Protein AF-A0A2E9RWS7-F1 (afdb_monomer)

Mean predicted aligned error: 16.69 Å

Radius of gyration: 29.4 Å; Cα contacts (8 Å, |Δi|>4): 496; chains: 1; bounding box: 89×55×78 Å

Secondary structure (DSSP, 8-state):
-PPPPP---------S---------EEEEEEEEE------B-HHHHHHHHTSGGGB-S--EEE-TTEEEEEEEEEEEE-TT------SS-PPPEEEEEEEEETT-SS-EEEESS--TT-S-S--SSSS-----PPPTTSPPEESSEEEEEEEEPPBS----TTS-TTS-STT--B-B--EEEEEEEEEEES---------PPPPTT-SSPPEEEEEEESSSSS-EE--SS---TT-S--EEEEEEE-

pLDDT: mean 71.6, std 18.54, range [28.28, 94.06]

Structure (mmCIF, N/CA/C/O backbone):
data_AF-A0A2E9RWS7-F1
#
_entry.id   AF-A0A2E9RWS7-F1
#
loop_
_atom_site.group_PDB
_atom_site.id
_atom_site.type_symbol
_atom_site.label_atom_id
_atom_site.label_alt_id
_atom_site.label_comp_id
_atom_site.label_asym_id
_atom_site.label_entity_id
_atom_site.label_seq_id
_atom_site.pdbx_PDB_ins_code
_atom_site.Cartn_x
_atom_site.Cartn_y
_atom_site.Cartn_z
_atom_site.occupancy
_atom_site.B_iso_or_equiv
_atom_site.auth_seq_id
_atom_site.auth_comp_id
_atom_site.auth_asym_id
_atom_site.auth_atom_id
_atom_site.pdbx_PDB_model_num
ATOM 1 N N . MET A 1 1 ? -65.928 -3.091 48.119 1.00 39.31 1 MET A N 1
ATOM 2 C CA . MET A 1 1 ? -64.983 -1.980 47.883 1.00 39.31 1 MET A CA 1
ATOM 3 C C . MET A 1 1 ? -63.786 -2.219 48.786 1.00 39.31 1 MET A C 1
ATOM 5 O O . MET A 1 1 ? -63.952 -2.185 49.997 1.00 39.31 1 MET A O 1
ATOM 9 N N . LYS A 1 2 ? -62.647 -2.640 48.224 1.00 37.38 2 LYS A N 1
ATOM 10 C CA . LYS A 1 2 ? -61.427 -2.950 48.983 1.00 37.38 2 LYS A CA 1
ATOM 11 C C . LYS A 1 2 ? -60.469 -1.766 48.861 1.00 37.38 2 LYS A C 1
ATOM 13 O O . LYS A 1 2 ? -60.158 -1.352 47.749 1.00 37.38 2 LYS A O 1
ATOM 18 N N . ASN A 1 3 ? -60.059 -1.242 50.010 1.00 32.91 3 ASN A N 1
ATOM 19 C CA . ASN A 1 3 ? -59.084 -0.170 50.169 1.00 32.91 3 ASN A CA 1
ATOM 20 C C . ASN A 1 3 ? -57.686 -0.664 49.765 1.00 32.91 3 ASN A C 1
ATOM 22 O O . ASN A 1 3 ? -57.257 -1.715 50.242 1.00 32.91 3 ASN A O 1
ATOM 26 N N . PHE A 1 4 ? -56.975 0.096 48.931 1.00 33.31 4 PHE A N 1
ATOM 27 C CA . PHE A 1 4 ? -55.538 -0.081 48.697 1.00 33.31 4 PHE A CA 1
ATOM 28 C C . PHE A 1 4 ? -54.747 0.925 49.553 1.00 33.31 4 PHE A C 1
ATOM 30 O O . PHE A 1 4 ? -55.158 2.085 49.629 1.00 33.31 4 PHE A O 1
ATOM 37 N N . PRO A 1 5 ? -53.636 0.519 50.197 1.00 43.09 5 PRO A N 1
ATOM 38 C CA . PRO A 1 5 ? -52.755 1.435 50.915 1.00 43.09 5 PRO A CA 1
ATOM 39 C C . PRO A 1 5 ? -51.762 2.131 49.959 1.00 43.09 5 PRO A C 1
ATOM 41 O O . PRO A 1 5 ? -51.443 1.577 48.903 1.00 43.09 5 PRO A O 1
ATOM 44 N N . PRO A 1 6 ? -51.233 3.315 50.324 1.00 42.81 6 PRO A N 1
ATOM 45 C CA . PRO A 1 6 ? -50.220 4.012 49.546 1.00 42.81 6 PRO A CA 1
ATOM 46 C C . PRO A 1 6 ? -48.826 3.501 49.936 1.00 42.81 6 PRO A C 1
ATOM 48 O O . PRO A 1 6 ? -48.446 3.561 51.105 1.00 42.81 6 PRO A O 1
ATOM 51 N N . ALA A 1 7 ? -48.049 3.016 48.969 1.00 38.06 7 ALA A N 1
ATOM 52 C CA . ALA A 1 7 ? -46.629 2.742 49.159 1.00 38.06 7 ALA A CA 1
ATOM 53 C C . ALA A 1 7 ? -45.802 3.712 48.311 1.00 38.06 7 ALA A C 1
ATOM 55 O O . ALA A 1 7 ? -46.012 3.872 47.111 1.00 38.06 7 ALA A O 1
ATOM 56 N N . PHE A 1 8 ? -44.912 4.393 49.022 1.00 33.88 8 PHE A N 1
ATOM 57 C CA . PHE A 1 8 ? -44.015 5.454 48.602 1.00 33.88 8 PHE A CA 1
ATOM 58 C C . PHE A 1 8 ? -42.973 5.022 47.557 1.00 33.88 8 PHE A C 1
ATOM 60 O O . PHE A 1 8 ? -42.592 3.859 47.461 1.00 33.88 8 PHE A O 1
ATOM 67 N N . LEU A 1 9 ? -42.496 6.039 46.833 1.00 33.09 9 LEU A N 1
ATOM 68 C CA . LEU A 1 9 ? -41.412 6.063 45.853 1.00 33.09 9 LEU A CA 1
ATOM 69 C C . LEU A 1 9 ? -40.190 5.197 46.207 1.00 33.09 9 LEU A C 1
ATOM 71 O O . LEU A 1 9 ? -39.632 5.302 47.296 1.00 33.09 9 LEU A O 1
ATOM 75 N N . THR A 1 10 ? -39.605 4.565 45.189 1.00 28.28 10 THR A N 1
ATOM 76 C CA . THR A 1 10 ? -38.152 4.658 44.979 1.00 28.28 10 THR A CA 1
ATOM 77 C C . THR A 1 10 ? -37.876 4.722 43.482 1.00 28.28 10 THR A C 1
ATOM 79 O O . THR A 1 10 ? -38.169 3.794 42.732 1.00 28.28 10 THR A O 1
ATOM 82 N N . ALA A 1 11 ? -37.356 5.866 43.044 1.00 31.31 11 ALA A N 1
ATOM 83 C CA . ALA A 1 11 ? -36.859 6.072 41.699 1.00 31.31 11 ALA A CA 1
ATOM 84 C C . ALA A 1 11 ? -35.587 5.237 41.500 1.00 31.31 11 ALA A C 1
ATOM 86 O O . ALA A 1 11 ? -34.563 5.506 42.121 1.00 31.31 11 ALA A O 1
ATOM 87 N N . ALA A 1 12 ? -35.643 4.264 40.599 1.00 30.36 12 ALA A N 1
ATOM 88 C CA . ALA A 1 12 ? -34.470 3.827 39.862 1.00 30.36 12 ALA A CA 1
ATOM 89 C C . ALA A 1 12 ? -34.644 4.352 38.438 1.00 30.36 12 ALA A C 1
ATOM 91 O O . ALA A 1 12 ? -35.217 3.692 37.573 1.00 30.36 12 ALA A O 1
ATOM 92 N N . ALA A 1 13 ? -34.184 5.581 38.206 1.00 30.23 13 ALA A N 1
ATOM 93 C CA . ALA A 1 13 ? -33.796 5.974 36.866 1.00 30.23 13 ALA A CA 1
ATOM 94 C C . ALA A 1 13 ? -32.633 5.050 36.487 1.00 30.23 13 ALA A C 1
ATOM 96 O O . ALA A 1 13 ? -31.497 5.280 36.897 1.00 30.23 13 ALA A O 1
ATOM 97 N N . LEU A 1 14 ? -32.925 3.961 35.770 1.00 29.25 14 LEU A N 1
ATOM 98 C CA . LEU A 1 14 ? -31.894 3.270 35.014 1.00 29.25 14 LEU A CA 1
ATOM 99 C C . LEU A 1 14 ? -31.358 4.311 34.038 1.00 29.25 14 LEU A C 1
ATOM 101 O O . LEU A 1 14 ? -32.014 4.654 33.054 1.00 29.25 14 LEU A O 1
ATOM 105 N N . SER A 1 15 ? -30.181 4.851 34.342 1.00 32.66 15 SER A N 1
ATOM 106 C CA . SER A 1 15 ? -29.406 5.568 33.354 1.00 32.66 15 SER A CA 1
ATOM 107 C C . SER A 1 15 ? -29.189 4.596 32.202 1.00 32.66 15 SER A C 1
ATOM 109 O O . SER A 1 15 ? -28.446 3.621 32.323 1.00 32.66 15 SER A O 1
ATOM 111 N N . LEU A 1 16 ? -29.848 4.864 31.080 1.00 31.53 16 LEU A N 1
ATOM 112 C CA . LEU A 1 16 ? -29.574 4.270 29.777 1.00 31.53 16 LEU A CA 1
ATOM 113 C C . LEU A 1 16 ? -28.226 4.812 29.248 1.00 31.53 16 LEU A C 1
ATOM 115 O O . LEU A 1 16 ? -28.125 5.365 28.163 1.00 31.53 16 LEU A O 1
ATOM 119 N N . ALA A 1 17 ? -27.197 4.718 30.085 1.00 36.69 17 ALA A N 1
ATOM 120 C CA . ALA A 1 17 ? -25.815 5.110 29.877 1.00 36.69 17 ALA A CA 1
ATOM 121 C C . ALA A 1 17 ? -24.981 3.950 30.425 1.00 36.69 17 ALA A C 1
ATOM 123 O O . ALA A 1 17 ? -24.455 3.995 31.531 1.00 36.69 17 ALA A O 1
ATOM 124 N N . GLY A 1 18 ? -25.004 2.833 29.705 1.00 33.91 18 GLY A N 1
ATOM 125 C CA . GLY A 1 18 ? -24.429 1.588 30.210 1.00 33.91 18 GLY A CA 1
ATOM 126 C C . GLY A 1 18 ? -24.246 0.482 29.183 1.00 33.91 18 GLY A C 1
ATOM 127 O O . GLY A 1 18 ? -23.659 -0.537 29.515 1.00 33.91 18 GLY A O 1
ATOM 128 N N . PHE A 1 19 ? -24.658 0.681 27.930 1.00 35.31 19 PHE A N 1
ATOM 129 C CA . PHE A 1 19 ? -24.050 -0.054 26.828 1.00 35.31 19 PHE A CA 1
ATOM 130 C C . PHE A 1 19 ? -22.884 0.788 26.325 1.00 35.31 19 PHE A C 1
ATOM 132 O O . PHE A 1 19 ? -22.985 1.497 25.326 1.00 35.31 19 PHE A O 1
ATOM 139 N N . ALA A 1 20 ? -21.783 0.750 27.082 1.00 38.41 20 ALA A N 1
ATOM 140 C CA . ALA A 1 20 ? -20.477 0.990 26.498 1.00 38.41 20 ALA A CA 1
ATOM 141 C C . ALA A 1 20 ? -20.379 0.014 25.327 1.00 38.41 20 ALA A C 1
ATOM 143 O O . ALA A 1 20 ? -20.399 -1.204 25.507 1.00 38.41 20 ALA A O 1
ATOM 144 N N . ASN A 1 21 ? -20.425 0.577 24.127 1.00 38.62 21 ASN A N 1
ATOM 145 C CA . ASN A 1 21 ? -20.211 -0.128 22.887 1.00 38.62 21 ASN A CA 1
ATOM 146 C C . ASN A 1 21 ? -18.826 -0.773 23.017 1.00 38.62 21 ASN A C 1
ATOM 148 O O . ASN A 1 21 ? -17.820 -0.121 22.771 1.00 38.62 21 ASN A O 1
ATOM 152 N N . LEU A 1 22 ? -18.750 -2.050 23.401 1.00 43.19 22 LEU A N 1
ATOM 153 C CA . LEU A 1 22 ? -17.561 -2.881 23.185 1.00 43.19 22 LEU A CA 1
ATOM 154 C C . LEU A 1 22 ? -17.459 -3.207 21.684 1.00 43.19 22 LEU A C 1
ATOM 156 O O . LEU A 1 22 ? -17.263 -4.350 21.278 1.00 43.19 22 LEU A O 1
ATOM 160 N N . GLY A 1 23 ? -17.689 -2.196 20.846 1.00 46.50 23 GLY A N 1
ATOM 161 C CA . GLY A 1 23 ? -17.492 -2.264 19.420 1.00 46.50 23 GLY A CA 1
ATOM 162 C C . GLY A 1 23 ? -16.002 -2.150 19.212 1.00 46.50 23 GLY A C 1
ATOM 163 O O . GLY A 1 23 ? -15.446 -1.064 19.336 1.00 46.50 23 GLY A O 1
ATOM 164 N N . PHE A 1 24 ? -15.349 -3.273 18.934 1.00 55.22 24 PHE A N 1
ATOM 165 C CA . PHE A 1 24 ? -14.013 -3.252 18.363 1.00 55.22 24 PHE A CA 1
ATOM 166 C C . PH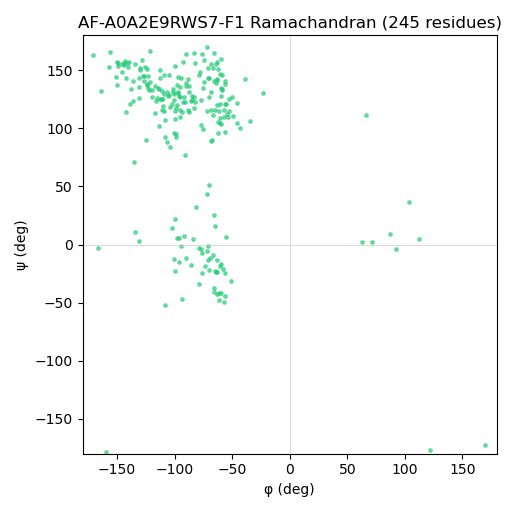E A 1 24 ? -14.046 -2.296 17.166 1.00 55.22 24 PHE A C 1
ATOM 168 O O . PHE A 1 24 ? -14.745 -2.557 16.185 1.00 55.22 24 PHE A O 1
ATOM 175 N N . ALA A 1 25 ? -13.375 -1.150 17.289 1.00 70.94 25 ALA A N 1
ATOM 176 C CA . ALA A 1 25 ? -13.289 -0.189 16.208 1.00 70.94 25 ALA A CA 1
ATOM 177 C C . ALA A 1 25 ? -12.475 -0.845 15.089 1.00 70.94 25 ALA A C 1
ATOM 179 O O . ALA A 1 25 ? -11.292 -1.141 15.243 1.00 70.94 25 ALA A O 1
ATOM 180 N N . GLU A 1 26 ? -13.147 -1.143 13.986 1.00 85.81 26 GLU A N 1
ATOM 181 C CA . GLU A 1 26 ? -12.523 -1.636 12.770 1.00 85.81 26 GLU A CA 1
ATOM 182 C C . GLU A 1 26 ? -12.538 -0.511 11.741 1.00 85.81 26 GLU A C 1
ATOM 184 O O . GLU A 1 26 ? -13.573 0.124 11.513 1.00 85.81 26 GLU A O 1
ATOM 189 N N . ARG A 1 27 ? -11.388 -0.259 11.116 1.00 87.44 27 ARG A N 1
ATOM 190 C CA . ARG A 1 27 ? -11.262 0.700 10.016 1.00 87.44 27 ARG A CA 1
ATOM 191 C C . ARG A 1 27 ? -10.528 0.077 8.841 1.00 87.44 27 ARG A C 1
ATOM 193 O O . ARG A 1 27 ? -9.689 -0.804 9.006 1.00 87.44 27 ARG A O 1
ATOM 200 N N . TYR A 1 28 ? -10.847 0.570 7.654 1.00 89.38 28 TYR A N 1
ATOM 201 C CA . TYR A 1 28 ? -10.191 0.179 6.417 1.00 89.38 28 TYR A CA 1
ATOM 202 C C . TYR A 1 28 ? -9.470 1.383 5.848 1.00 89.38 28 TYR A C 1
ATOM 204 O O . TYR A 1 28 ? -10.085 2.428 5.634 1.00 89.38 28 TYR A O 1
ATOM 212 N N . GLU A 1 29 ? -8.183 1.229 5.579 1.00 90.38 29 GLU A N 1
ATOM 213 C CA . GLU A 1 29 ? -7.389 2.272 4.941 1.00 90.38 29 GLU A CA 1
ATOM 214 C C . GLU A 1 29 ? -6.602 1.700 3.778 1.00 90.38 29 GLU A C 1
ATOM 216 O O . GLU A 1 29 ? -6.161 0.555 3.808 1.00 90.38 29 GLU A O 1
ATOM 221 N N . THR A 1 30 ? -6.476 2.488 2.715 1.00 90.69 30 THR A N 1
ATOM 222 C CA . THR A 1 30 ? -5.796 2.069 1.492 1.00 90.69 30 THR A CA 1
ATOM 223 C C . THR A 1 30 ? -4.622 2.989 1.236 1.00 90.69 30 THR A C 1
ATOM 225 O O . THR A 1 30 ? -4.799 4.203 1.167 1.00 90.69 30 THR A O 1
ATOM 228 N N . VAL A 1 31 ? -3.442 2.399 1.062 1.00 91.19 31 VAL A N 1
ATOM 229 C CA . VAL A 1 31 ? -2.254 3.098 0.572 1.00 91.19 31 VAL A CA 1
ATOM 230 C C . VAL A 1 31 ? -2.167 2.879 -0.923 1.00 91.19 31 VAL A C 1
ATOM 232 O O . VAL A 1 31 ? -2.335 1.752 -1.391 1.00 91.19 31 VAL A O 1
ATOM 235 N N . ILE A 1 32 ? -1.887 3.947 -1.665 1.00 91.25 32 ILE A N 1
ATOM 236 C CA . ILE A 1 32 ? -1.687 3.898 -3.113 1.00 91.25 32 ILE A CA 1
ATOM 237 C C . ILE A 1 32 ? -0.291 4.424 -3.447 1.00 91.25 32 ILE A C 1
ATOM 239 O O . ILE A 1 32 ? 0.170 5.423 -2.890 1.00 91.25 32 ILE A O 1
ATOM 243 N N . VAL A 1 33 ? 0.371 3.772 -4.396 1.00 92.25 33 VAL A N 1
ATOM 244 C CA . VAL A 1 33 ? 1.619 4.232 -5.009 1.00 92.25 33 VAL A CA 1
ATOM 245 C C . VAL A 1 33 ? 1.438 4.320 -6.519 1.00 92.25 33 VAL A C 1
ATOM 247 O O . VAL A 1 33 ? 0.816 3.453 -7.134 1.00 92.25 33 VAL A O 1
ATOM 250 N N . LYS A 1 34 ? 1.962 5.391 -7.117 1.00 94.06 34 LYS A N 1
ATOM 251 C CA . LYS A 1 34 ? 1.895 5.650 -8.557 1.00 94.06 34 LYS A CA 1
ATOM 252 C C . LYS A 1 34 ? 3.285 6.005 -9.056 1.00 94.06 34 LYS A C 1
ATOM 254 O O . LYS A 1 34 ? 3.960 6.812 -8.428 1.00 94.06 34 LYS A O 1
ATOM 259 N N . THR A 1 35 ? 3.677 5.433 -10.185 1.00 92.19 35 THR A N 1
ATOM 260 C CA . THR A 1 35 ? 4.922 5.767 -10.879 1.00 92.19 35 THR A CA 1
ATOM 261 C C . THR A 1 35 ? 4.615 6.442 -12.201 1.00 92.19 35 THR A C 1
ATOM 263 O O . THR A 1 35 ? 3.593 6.152 -12.832 1.00 92.19 35 THR A O 1
ATOM 266 N N . ASP A 1 36 ? 5.510 7.315 -12.645 1.00 91.06 36 ASP A N 1
ATOM 267 C CA . ASP A 1 36 ? 5.466 7.902 -13.981 1.00 91.06 36 ASP A CA 1
ATOM 268 C C . ASP A 1 36 ? 6.245 7.061 -14.991 1.00 91.06 36 ASP A C 1
ATOM 270 O O . ASP A 1 36 ? 7.044 6.197 -14.618 1.00 91.06 36 ASP A O 1
ATOM 274 N N . ASP A 1 37 ? 5.990 7.320 -16.273 1.00 89.12 37 ASP A N 1
ATOM 275 C CA . ASP A 1 37 ? 6.797 6.762 -17.348 1.00 89.12 37 ASP A CA 1
ATOM 276 C C . ASP A 1 37 ? 8.232 7.271 -17.242 1.00 89.12 37 ASP A C 1
ATOM 278 O O . ASP A 1 37 ? 8.489 8.444 -16.953 1.00 89.12 37 ASP A O 1
ATOM 282 N N . THR A 1 38 ? 9.181 6.390 -17.522 1.00 87.88 38 THR A N 1
ATOM 283 C CA . THR A 1 38 ? 10.592 6.756 -17.546 1.00 87.88 38 THR A CA 1
ATOM 284 C C . THR A 1 38 ? 11.127 6.765 -18.967 1.00 87.88 38 THR A C 1
ATOM 286 O O . THR A 1 38 ? 10.803 5.890 -19.770 1.00 87.88 38 THR A O 1
ATOM 289 N N . ALA A 1 39 ? 12.055 7.678 -19.252 1.00 87.31 39 ALA A N 1
ATOM 290 C CA . ALA A 1 39 ? 12.900 7.556 -20.433 1.00 87.31 39 ALA A CA 1
ATOM 291 C C . ALA A 1 39 ? 13.720 6.251 -20.399 1.00 87.31 39 ALA A C 1
ATOM 293 O O . ALA A 1 39 ? 13.955 5.677 -19.332 1.00 87.31 39 ALA A O 1
ATOM 294 N N . SER A 1 40 ? 14.193 5.817 -21.571 1.00 82.56 40 SER A N 1
ATOM 295 C CA . SER A 1 40 ? 15.128 4.694 -21.673 1.00 82.56 40 SER A CA 1
ATOM 296 C C . SER A 1 40 ? 16.401 4.985 -20.874 1.00 82.56 40 SER A C 1
ATOM 298 O O . SER A 1 40 ? 16.990 6.058 -21.004 1.00 82.56 40 SER A O 1
ATOM 300 N N . MET A 1 41 ? 16.844 4.028 -20.068 1.00 83.69 41 MET A N 1
ATOM 301 C CA . MET A 1 41 ? 17.980 4.160 -19.164 1.00 83.69 41 MET A CA 1
ATOM 302 C C . MET A 1 41 ? 18.836 2.892 -19.154 1.00 83.69 41 MET A C 1
ATOM 304 O O . MET A 1 41 ? 18.367 1.805 -19.470 1.00 83.69 41 MET A O 1
ATOM 308 N N . ASN A 1 42 ? 20.108 2.998 -18.780 1.00 80.75 42 ASN A N 1
ATOM 309 C CA . ASN A 1 42 ? 20.949 1.807 -18.645 1.00 80.75 42 ASN A CA 1
ATOM 310 C C . ASN A 1 42 ? 20.551 0.971 -17.408 1.00 80.75 42 ASN A C 1
ATOM 312 O O . ASN A 1 42 ? 19.776 1.411 -16.558 1.00 80.75 42 ASN A O 1
ATOM 316 N N . ASN A 1 43 ? 21.103 -0.239 -17.284 1.00 77.31 43 ASN A N 1
ATOM 317 C CA . ASN A 1 43 ? 20.786 -1.138 -16.169 1.00 77.31 43 ASN A CA 1
ATOM 318 C C . ASN A 1 43 ? 21.048 -0.502 -14.791 1.00 77.31 43 ASN A C 1
ATOM 320 O O . ASN A 1 43 ? 20.193 -0.582 -13.916 1.00 77.31 43 ASN A O 1
ATOM 324 N N . ALA A 1 44 ? 22.183 0.180 -14.607 1.00 81.31 44 ALA A N 1
ATOM 325 C CA . ALA A 1 44 ? 22.522 0.812 -13.332 1.00 81.31 44 ALA A CA 1
ATOM 326 C C . ALA A 1 44 ? 21.502 1.894 -12.931 1.00 81.31 44 ALA A C 1
ATOM 328 O O . ALA A 1 44 ? 21.078 1.955 -11.777 1.00 81.31 44 ALA A O 1
ATOM 329 N N . ALA A 1 45 ? 21.057 2.706 -13.891 1.00 85.88 45 ALA A N 1
ATOM 330 C CA . ALA A 1 45 ? 20.005 3.693 -13.685 1.00 85.88 45 ALA A CA 1
ATOM 331 C C . ALA A 1 45 ? 18.651 3.034 -13.374 1.00 85.88 45 ALA A C 1
ATOM 333 O O . ALA A 1 45 ? 17.936 3.514 -12.499 1.00 85.88 45 ALA A O 1
ATOM 334 N N . ALA A 1 46 ? 18.332 1.897 -14.001 1.00 81.44 46 ALA A N 1
ATOM 335 C CA . ALA A 1 46 ? 17.117 1.140 -13.703 1.00 81.44 46 ALA A CA 1
ATOM 336 C C . ALA A 1 46 ? 17.124 0.554 -12.283 1.00 81.44 46 ALA A C 1
ATOM 338 O O . ALA A 1 46 ? 16.112 0.627 -11.583 1.00 81.44 46 ALA A O 1
ATOM 339 N N . VAL A 1 47 ? 18.272 0.035 -11.823 1.00 79.75 47 VAL A N 1
ATOM 340 C CA . VAL A 1 47 ? 18.471 -0.384 -10.422 1.00 79.75 47 VAL A CA 1
ATOM 341 C C . VAL A 1 47 ? 18.209 0.788 -9.482 1.00 79.75 47 VAL A C 1
ATOM 343 O O . VAL A 1 47 ? 17.468 0.651 -8.508 1.00 79.75 47 VAL A O 1
ATOM 346 N N . ALA A 1 48 ? 18.822 1.938 -9.771 1.00 86.19 48 ALA A N 1
ATOM 347 C CA . ALA A 1 48 ? 18.703 3.129 -8.945 1.00 86.19 48 ALA A CA 1
ATOM 348 C C . ALA A 1 48 ? 17.255 3.639 -8.892 1.00 86.19 48 ALA A C 1
ATOM 350 O O . ALA A 1 48 ? 16.769 3.960 -7.812 1.00 86.19 48 ALA A O 1
ATOM 351 N N . TYR A 1 49 ? 16.551 3.650 -10.027 1.00 87.88 49 TYR A N 1
ATOM 352 C CA . TYR A 1 49 ? 15.147 4.050 -10.109 1.00 87.88 49 TYR A CA 1
ATOM 353 C C . TYR A 1 49 ? 14.242 3.142 -9.271 1.00 87.88 49 TYR A C 1
ATOM 355 O O . TYR A 1 49 ? 13.453 3.640 -8.468 1.00 87.88 49 TYR A O 1
ATOM 363 N N . LEU A 1 50 ? 14.397 1.822 -9.396 1.00 84.25 50 LEU A N 1
ATOM 364 C CA . LEU A 1 50 ? 13.613 0.855 -8.630 1.00 84.25 50 LEU A CA 1
ATOM 365 C C . LEU A 1 50 ? 13.818 1.038 -7.116 1.00 84.25 50 LEU A C 1
ATOM 367 O O . LEU A 1 50 ? 12.852 1.059 -6.360 1.00 84.25 50 LEU A O 1
ATOM 371 N N . LYS A 1 51 ? 15.058 1.280 -6.677 1.00 83.81 51 LYS A N 1
ATOM 372 C CA . LYS A 1 51 ? 15.395 1.546 -5.266 1.00 83.81 51 LYS A CA 1
ATOM 373 C C . LYS A 1 51 ? 15.050 2.963 -4.791 1.00 83.81 51 LYS A C 1
ATOM 375 O O . LYS A 1 51 ? 15.263 3.272 -3.621 1.00 83.81 51 LYS A O 1
ATOM 380 N N . SER A 1 52 ? 14.573 3.834 -5.675 1.00 87.06 52 SER A N 1
ATOM 381 C CA . SER A 1 52 ? 14.293 5.228 -5.339 1.00 87.06 52 SER A CA 1
ATOM 382 C C . SER A 1 52 ? 12.917 5.408 -4.694 1.00 87.06 52 SER A C 1
ATOM 384 O O . SER A 1 52 ? 12.016 4.577 -4.831 1.00 87.06 52 SER A O 1
ATOM 386 N N . ASN A 1 53 ? 12.719 6.573 -4.075 1.00 89.38 53 ASN A N 1
ATOM 387 C CA . ASN A 1 53 ? 11.422 6.985 -3.538 1.00 89.38 53 ASN A CA 1
ATOM 388 C C . ASN A 1 53 ? 10.336 7.144 -4.616 1.00 89.38 53 ASN A C 1
ATOM 390 O O . ASN A 1 53 ? 9.165 7.205 -4.265 1.00 89.38 53 ASN A O 1
ATOM 394 N N . ALA A 1 54 ? 10.687 7.175 -5.910 1.00 89.69 54 ALA A N 1
ATOM 395 C CA . ALA A 1 54 ? 9.699 7.221 -6.990 1.00 89.69 54 ALA A CA 1
ATOM 396 C C . ALA A 1 54 ? 8.820 5.960 -7.038 1.00 89.69 54 ALA A C 1
ATOM 398 O O . ALA A 1 54 ? 7.703 6.012 -7.542 1.00 89.69 54 ALA A O 1
ATOM 399 N N . CYS A 1 55 ? 9.312 4.839 -6.502 1.00 90.62 55 CYS A N 1
ATOM 400 C CA . CYS A 1 55 ? 8.576 3.580 -6.423 1.00 90.62 55 CYS A CA 1
ATOM 401 C C . CYS A 1 55 ? 7.882 3.372 -5.066 1.00 90.62 55 CYS A C 1
ATOM 403 O O . CYS A 1 55 ? 7.332 2.298 -4.837 1.00 90.62 55 CYS A O 1
ATOM 405 N N . ILE A 1 56 ? 7.913 4.354 -4.158 1.00 90.88 56 ILE A N 1
ATOM 406 C CA . ILE A 1 56 ? 7.369 4.255 -2.796 1.00 90.88 56 ILE A CA 1
ATOM 407 C C . ILE A 1 56 ? 6.166 5.192 -2.657 1.00 90.88 56 ILE A C 1
ATOM 409 O O . ILE A 1 56 ? 6.152 6.290 -3.213 1.00 90.88 56 ILE A O 1
ATOM 413 N N . SER A 1 57 ? 5.143 4.774 -1.910 1.00 91.62 57 SER A N 1
ATOM 414 C CA . SER A 1 57 ? 3.997 5.630 -1.612 1.00 91.62 57 SER A CA 1
ATOM 415 C C . SER A 1 57 ? 4.426 6.894 -0.866 1.00 91.62 57 SER A C 1
ATOM 417 O O . SER A 1 57 ? 5.183 6.856 0.105 1.00 91.62 57 SER A O 1
ATOM 419 N N . THR A 1 58 ? 3.888 8.034 -1.297 1.00 90.00 58 THR A N 1
ATOM 420 C CA . THR A 1 58 ? 3.974 9.293 -0.542 1.00 90.00 58 THR A CA 1
ATOM 421 C C . THR A 1 58 ? 2.999 9.310 0.633 1.00 90.00 58 THR A C 1
ATOM 423 O O . THR A 1 58 ? 3.225 10.009 1.615 1.00 90.00 58 THR A O 1
ATOM 426 N N . GLN A 1 59 ? 1.921 8.529 0.535 1.00 89.25 59 GLN A N 1
ATOM 427 C CA . GLN A 1 59 ? 0.996 8.260 1.629 1.00 89.25 59 GLN A CA 1
ATOM 428 C C . GLN A 1 59 ? 1.637 7.296 2.629 1.00 89.25 59 GLN A C 1
ATOM 430 O O . GLN A 1 59 ? 2.273 6.320 2.219 1.00 89.25 59 GLN A O 1
ATOM 435 N N . SER A 1 60 ? 1.406 7.559 3.914 1.00 90.44 60 SER A N 1
ATOM 436 C CA . SER A 1 60 ? 1.712 6.650 5.015 1.00 90.44 60 SER A CA 1
ATOM 437 C C . SER A 1 60 ? 0.473 6.458 5.881 1.00 90.44 60 SER A C 1
ATOM 439 O O . SER A 1 60 ? -0.315 7.395 6.035 1.00 90.44 60 SER A O 1
ATOM 441 N N . ILE A 1 61 ? 0.300 5.257 6.425 1.00 90.69 61 ILE A N 1
ATOM 442 C CA . ILE A 1 61 ? -0.718 4.971 7.439 1.00 90.69 61 ILE A CA 1
ATOM 443 C C . ILE A 1 61 ? -0.027 4.830 8.783 1.00 90.69 61 ILE A C 1
ATOM 445 O O . ILE A 1 61 ? 0.865 4.002 8.931 1.00 90.69 61 ILE A O 1
ATOM 449 N N . GLU A 1 62 ? -0.510 5.572 9.771 1.00 91.62 62 GLU A N 1
ATOM 450 C CA . GLU A 1 62 ? -0.101 5.396 11.159 1.00 91.62 62 GLU A CA 1
ATOM 451 C C . GLU A 1 62 ? -0.938 4.296 11.820 1.00 91.62 62 GLU A C 1
ATOM 453 O O . GLU A 1 62 ? -2.177 4.321 11.789 1.00 91.62 62 GLU A O 1
ATOM 458 N N . ILE A 1 63 ? -0.243 3.339 12.424 1.00 90.19 63 ILE A N 1
ATOM 459 C CA . ILE A 1 63 ? -0.781 2.290 13.284 1.00 90.19 63 ILE A CA 1
ATOM 460 C C . ILE A 1 63 ? -0.346 2.630 14.708 1.00 90.19 63 ILE A C 1
ATOM 462 O O . ILE A 1 63 ? 0.765 2.282 15.095 1.00 90.19 63 ILE A O 1
ATOM 466 N N . PRO A 1 64 ? -1.158 3.354 15.491 1.00 87.75 64 PRO A N 1
ATOM 467 C CA . PRO A 1 64 ? -0.836 3.682 16.874 1.00 87.75 64 PRO A CA 1
ATOM 468 C C . PRO A 1 64 ? -0.781 2.440 17.773 1.00 87.75 64 PRO A C 1
ATOM 470 O O . PRO A 1 64 ? -1.268 1.358 17.441 1.00 87.75 64 PRO A O 1
ATOM 473 N N . THR A 1 65 ? -0.199 2.614 18.958 1.00 86.12 65 THR A N 1
ATOM 474 C CA . THR A 1 65 ? -0.168 1.589 20.007 1.00 86.12 65 THR A CA 1
ATOM 475 C C . THR A 1 65 ? -1.561 1.024 20.275 1.00 86.12 65 THR A C 1
ATOM 477 O O . THR A 1 65 ? -2.484 1.769 20.594 1.00 86.12 65 THR A O 1
ATOM 480 N N . GLY A 1 66 ? -1.688 -0.303 20.221 1.00 84.81 66 GLY A N 1
ATOM 481 C CA . GLY A 1 66 ? -2.953 -1.000 20.466 1.00 84.81 66 GLY A CA 1
ATOM 482 C C . GLY A 1 66 ? -3.782 -1.274 19.211 1.00 84.81 66 GLY A C 1
ATOM 483 O O . GLY A 1 66 ? -4.799 -1.961 19.322 1.00 84.81 66 GLY A O 1
ATOM 484 N N . GLU A 1 67 ? -3.346 -0.808 18.037 1.00 89.25 67 GLU A N 1
ATOM 485 C CA . GLU A 1 67 ? -3.883 -1.214 16.739 1.00 89.25 67 GLU A CA 1
ATOM 486 C C . GLU A 1 67 ? -3.005 -2.266 16.047 1.00 89.25 67 GLU A C 1
ATOM 488 O O . GLU A 1 67 ? -1.794 -2.369 16.264 1.00 89.25 67 GLU A O 1
ATOM 493 N N . VAL A 1 68 ? -3.648 -3.061 15.193 1.00 89.50 68 VAL A N 1
ATOM 494 C CA . VAL A 1 68 ? -3.032 -4.101 14.376 1.00 89.50 68 VAL A CA 1
ATOM 495 C C . VAL A 1 68 ? -3.608 -4.035 12.962 1.00 89.50 68 VAL A C 1
ATOM 497 O O . VAL A 1 68 ? -4.822 -4.138 12.768 1.00 89.50 68 VAL A O 1
ATOM 500 N N . ALA A 1 69 ? -2.737 -3.890 11.967 1.00 90.75 69 ALA A N 1
ATOM 501 C CA . ALA A 1 69 ? -3.092 -3.851 10.556 1.00 90.75 69 ALA A CA 1
ATOM 502 C C . ALA A 1 69 ? -2.906 -5.219 9.890 1.00 90.75 69 ALA A C 1
ATOM 504 O O . ALA A 1 69 ? -1.841 -5.832 9.965 1.00 90.75 69 ALA A O 1
ATOM 505 N N . TYR A 1 70 ? -3.935 -5.659 9.174 1.00 89.06 70 TYR A N 1
ATOM 506 C CA . TYR A 1 70 ? -3.948 -6.874 8.367 1.00 89.06 70 TYR A CA 1
ATOM 507 C C . TYR A 1 70 ? -4.083 -6.489 6.901 1.00 89.06 70 TYR A C 1
ATOM 509 O O . TYR A 1 70 ? -4.939 -5.674 6.556 1.00 89.06 70 TYR A O 1
ATOM 517 N N . VAL A 1 71 ? -3.290 -7.097 6.020 1.00 89.06 71 VAL A N 1
ATOM 518 C CA . VAL A 1 71 ? -3.503 -6.937 4.578 1.00 89.06 71 VAL A CA 1
ATOM 519 C C . VAL A 1 71 ? -4.849 -7.558 4.214 1.00 89.06 71 VAL A C 1
ATOM 521 O O . VAL A 1 71 ? -5.047 -8.764 4.348 1.00 89.06 71 VAL A O 1
ATOM 524 N N . PHE A 1 72 ? -5.777 -6.727 3.753 1.00 86.31 72 PHE A N 1
ATOM 525 C CA . PHE A 1 72 ? -7.109 -7.150 3.335 1.00 86.31 72 PHE A CA 1
ATOM 526 C C . PHE A 1 72 ? -7.163 -7.419 1.831 1.00 86.31 72 PHE A C 1
ATOM 528 O O . PHE A 1 72 ? -7.667 -8.453 1.400 1.00 86.31 72 PHE A O 1
ATOM 535 N N . ALA A 1 73 ? -6.611 -6.503 1.034 1.00 85.56 73 ALA A N 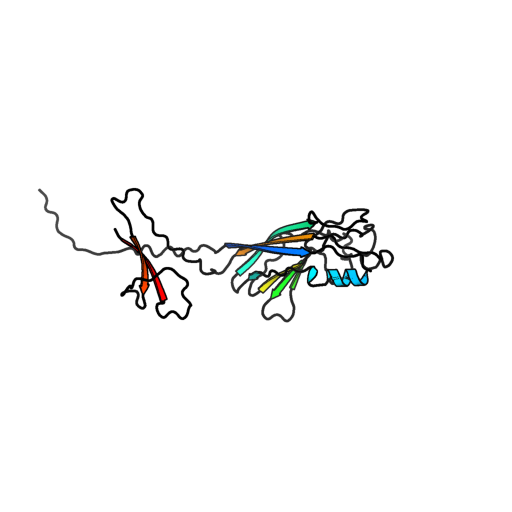1
ATOM 536 C CA . ALA A 1 73 ? -6.547 -6.620 -0.417 1.00 85.56 73 ALA A CA 1
ATOM 537 C C . ALA A 1 73 ? -5.304 -5.914 -0.961 1.00 85.56 73 ALA A C 1
ATOM 539 O O . ALA A 1 73 ? -4.810 -4.961 -0.360 1.00 85.56 73 ALA A O 1
ATOM 540 N N . SER A 1 74 ? -4.815 -6.359 -2.114 1.00 88.88 74 SER A N 1
ATOM 541 C CA . SER A 1 74 ? -3.709 -5.715 -2.815 1.00 88.88 74 SER A CA 1
ATOM 542 C C . SER A 1 74 ? -3.832 -5.913 -4.323 1.00 88.88 74 SER A C 1
ATOM 544 O O . SER A 1 74 ? -4.475 -6.853 -4.801 1.00 88.88 74 SER A O 1
ATOM 546 N N . GLY A 1 75 ? -3.205 -5.026 -5.086 1.00 85.75 75 GLY A N 1
ATOM 547 C CA . GLY A 1 75 ? -3.195 -5.122 -6.538 1.00 85.75 75 GLY A CA 1
ATOM 548 C C . GLY A 1 75 ? -2.238 -4.133 -7.181 1.00 85.75 75 GLY A C 1
ATOM 549 O O . GLY A 1 75 ? -1.829 -3.157 -6.555 1.00 85.75 75 GLY A O 1
ATOM 550 N N . ALA A 1 76 ? -1.903 -4.383 -8.444 1.00 88.75 76 ALA A N 1
ATOM 551 C CA . ALA A 1 76 ? -1.078 -3.503 -9.256 1.00 88.75 76 ALA A CA 1
ATOM 552 C C . ALA A 1 76 ? -1.440 -3.639 -10.738 1.00 88.75 76 ALA A C 1
ATOM 554 O O . ALA A 1 76 ? -1.774 -4.732 -11.199 1.00 88.75 76 ALA A O 1
ATOM 555 N N . VAL A 1 77 ? -1.378 -2.527 -11.469 1.00 88.12 77 VAL A N 1
ATOM 556 C CA . VAL A 1 77 ? -1.704 -2.438 -12.898 1.00 88.12 77 VAL A CA 1
ATOM 557 C C . VAL A 1 77 ? -0.868 -1.354 -13.583 1.00 88.12 77 VAL A C 1
ATOM 559 O O . VAL A 1 77 ? -0.430 -0.393 -12.948 1.00 88.12 77 VAL A O 1
ATOM 562 N N . ALA A 1 78 ? -0.678 -1.471 -14.897 1.00 87.06 78 ALA A N 1
ATOM 563 C CA . ALA A 1 78 ? -0.232 -0.344 -15.712 1.00 87.06 78 ALA A CA 1
ATOM 564 C C . ALA A 1 78 ? -1.353 0.703 -15.831 1.00 87.06 78 ALA A C 1
ATOM 566 O O . ALA A 1 78 ? -2.534 0.356 -15.929 1.00 87.06 78 ALA A O 1
ATOM 567 N N . ARG A 1 79 ? -1.000 1.993 -15.829 1.00 84.50 79 ARG A N 1
ATOM 568 C CA . ARG A 1 79 ? -1.968 3.087 -15.997 1.00 84.50 79 ARG A CA 1
ATOM 569 C C . ARG A 1 79 ? -2.352 3.239 -17.483 1.00 84.50 79 ARG A C 1
ATOM 571 O O . ARG A 1 79 ? -1.499 3.030 -18.343 1.00 84.50 79 ARG A O 1
ATOM 578 N N . PRO A 1 80 ? -3.590 3.670 -17.814 1.00 79.44 80 PRO A N 1
ATOM 579 C CA . PRO A 1 80 ? -4.075 3.750 -19.202 1.00 79.44 80 PRO A CA 1
ATOM 580 C C . PRO A 1 80 ? -3.231 4.596 -20.170 1.00 79.44 80 PRO A C 1
ATOM 582 O O . PRO A 1 80 ? -3.278 4.364 -21.372 1.00 79.44 80 PRO A O 1
ATOM 585 N N . ASN A 1 81 ? -2.460 5.557 -19.654 1.00 76.25 81 ASN A N 1
ATOM 586 C CA . ASN A 1 81 ? -1.631 6.467 -20.451 1.00 76.25 81 ASN A CA 1
ATOM 587 C C . ASN A 1 81 ? -0.142 6.097 -20.445 1.00 76.25 81 ASN A C 1
ATOM 589 O O . ASN A 1 81 ? 0.670 6.937 -20.807 1.00 76.25 81 ASN A O 1
ATOM 593 N N . ALA A 1 82 ? 0.228 4.893 -20.003 1.00 78.06 82 ALA A N 1
ATOM 594 C CA . ALA A 1 82 ? 1.625 4.487 -19.965 1.00 78.06 82 ALA A CA 1
ATOM 595 C C . ALA A 1 82 ? 2.245 4.478 -21.371 1.00 78.06 82 ALA A C 1
ATOM 597 O O . ALA A 1 82 ? 1.865 3.680 -22.233 1.00 78.06 82 ALA A O 1
ATOM 598 N N . THR A 1 83 ? 3.220 5.352 -21.598 1.00 72.25 83 THR A N 1
ATOM 599 C CA . THR A 1 83 ? 3.935 5.466 -22.868 1.00 72.25 83 THR A CA 1
ATOM 600 C C . THR A 1 83 ? 5.321 4.834 -22.760 1.00 72.25 83 THR A C 1
ATOM 602 O O . THR A 1 83 ? 6.317 5.528 -22.575 1.00 72.25 83 THR A O 1
ATOM 605 N N . SER A 1 84 ? 5.424 3.514 -22.932 1.00 63.62 84 SER A N 1
ATOM 606 C CA . SER A 1 84 ? 6.707 2.900 -23.296 1.00 63.62 84 SER A CA 1
ATOM 607 C C . SER A 1 84 ? 6.519 1.810 -24.353 1.00 63.62 84 SER A C 1
ATOM 609 O O . SER A 1 84 ? 5.745 0.861 -24.198 1.00 63.62 84 SER A O 1
ATOM 611 N N . GLN A 1 85 ? 7.180 2.003 -25.495 1.00 62.25 85 GLN A N 1
ATOM 612 C CA . GLN A 1 85 ? 7.257 1.025 -26.579 1.00 62.25 85 GLN A CA 1
ATOM 613 C C . GLN A 1 85 ? 8.511 0.164 -26.392 1.00 62.25 85 GLN A C 1
ATOM 615 O O . GLN A 1 85 ? 9.467 0.620 -25.778 1.00 62.25 85 GLN A O 1
ATOM 620 N N . HIS A 1 86 ? 8.497 -1.043 -26.976 1.00 57.50 86 HIS A N 1
ATOM 621 C CA . HIS A 1 86 ? 9.555 -2.076 -27.015 1.00 57.50 86 HIS A CA 1
ATOM 622 C C . HIS A 1 86 ? 9.407 -3.313 -26.088 1.00 57.50 86 HIS A C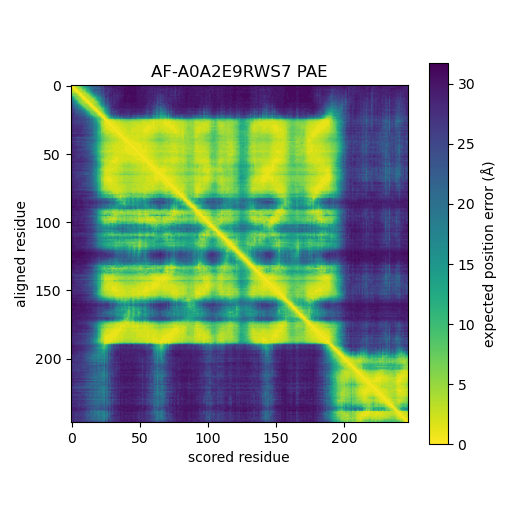 1
ATOM 624 O O . HIS A 1 86 ? 10.414 -3.876 -25.665 1.00 57.50 86 HIS A O 1
ATOM 630 N N . THR A 1 87 ? 8.187 -3.832 -25.871 1.00 52.97 87 THR A N 1
ATOM 631 C CA . THR A 1 87 ? 7.955 -5.141 -25.206 1.00 52.97 87 THR A CA 1
ATOM 632 C C . THR A 1 87 ? 7.918 -6.323 -26.183 1.00 52.97 87 THR A C 1
ATOM 634 O O . THR A 1 87 ? 7.209 -6.255 -27.185 1.00 52.97 87 THR A O 1
ATOM 637 N N . TYR A 1 88 ? 8.566 -7.447 -25.837 1.00 51.31 88 TYR A N 1
ATOM 638 C CA . TYR A 1 88 ? 8.326 -8.772 -26.455 1.00 51.31 88 TYR A CA 1
ATOM 639 C C . TYR A 1 88 ? 7.421 -9.686 -25.591 1.00 51.31 88 TYR A C 1
ATOM 641 O O . TYR A 1 88 ? 6.934 -10.699 -26.076 1.00 51.31 88 TYR A O 1
ATOM 649 N N . ASN A 1 89 ? 7.157 -9.350 -24.319 1.00 52.19 89 ASN A N 1
ATOM 650 C CA . ASN A 1 89 ? 6.253 -10.100 -23.428 1.00 52.19 89 ASN A CA 1
ATOM 651 C C . ASN A 1 89 ? 5.890 -9.221 -22.207 1.00 52.19 89 ASN A C 1
ATOM 653 O O . ASN A 1 89 ? 6.812 -8.622 -21.645 1.00 52.19 89 ASN A O 1
ATOM 657 N N . PRO A 1 90 ? 4.615 -9.080 -21.792 1.00 50.16 90 PRO A N 1
ATOM 658 C CA . PRO A 1 90 ? 4.252 -8.192 -20.688 1.00 50.16 90 PRO A CA 1
ATOM 659 C C . PRO A 1 90 ? 4.709 -8.757 -19.338 1.00 50.16 90 PRO A C 1
ATOM 661 O O . PRO A 1 90 ? 4.211 -9.775 -18.862 1.00 50.16 90 PRO A O 1
ATOM 664 N N . SER A 1 91 ? 5.642 -8.066 -18.685 1.00 62.56 91 SER A N 1
ATOM 665 C CA . SER A 1 91 ? 5.779 -8.171 -17.231 1.00 62.56 91 SER A CA 1
ATOM 666 C C . SER A 1 91 ? 4.762 -7.225 -16.612 1.00 62.56 91 SER A C 1
ATOM 668 O O . SER A 1 91 ? 4.849 -6.026 -16.833 1.00 62.56 91 SER A O 1
ATOM 670 N N . VAL A 1 92 ? 3.800 -7.738 -15.854 1.00 72.25 92 VAL A N 1
ATOM 671 C CA . VAL A 1 92 ? 2.775 -6.899 -15.217 1.00 72.25 92 VAL A CA 1
ATOM 672 C C . VAL A 1 92 ? 3.394 -6.090 -14.074 1.00 72.25 92 VAL A C 1
ATOM 674 O O . VAL A 1 92 ? 4.373 -6.528 -13.465 1.00 72.25 92 VAL A O 1
ATOM 677 N N . ALA A 1 93 ? 2.835 -4.920 -13.766 1.00 80.81 93 ALA A N 1
ATOM 678 C CA . ALA A 1 93 ? 3.142 -4.231 -12.516 1.00 80.81 93 ALA A CA 1
ATOM 679 C C . ALA A 1 93 ? 2.779 -5.130 -11.321 1.00 80.81 93 ALA A C 1
ATOM 681 O O . ALA A 1 93 ? 1.806 -5.884 -11.378 1.00 80.81 93 ALA A O 1
ATOM 682 N N . PHE A 1 94 ? 3.545 -5.047 -10.235 1.00 81.75 94 PHE A N 1
ATOM 683 C CA . PHE A 1 94 ? 3.248 -5.776 -9.000 1.00 81.75 94 PHE A CA 1
ATOM 684 C C . PHE A 1 94 ? 3.646 -4.979 -7.767 1.00 81.75 94 PHE A C 1
ATOM 686 O O . PHE A 1 94 ? 4.530 -4.122 -7.820 1.00 81.75 94 PHE A O 1
ATOM 693 N N . LEU A 1 95 ? 2.991 -5.281 -6.649 1.00 79.19 95 LEU A N 1
ATOM 694 C CA . LEU A 1 95 ? 3.318 -4.739 -5.339 1.00 79.19 95 LEU A CA 1
ATOM 695 C C . LEU A 1 95 ? 4.152 -5.755 -4.556 1.00 79.19 95 LEU A C 1
ATOM 697 O O . LEU A 1 95 ? 3.583 -6.674 -3.962 1.00 79.19 95 LEU A O 1
ATOM 701 N N . PRO A 1 96 ? 5.488 -5.641 -4.579 1.00 72.69 96 PRO A N 1
ATOM 702 C CA . PRO A 1 96 ? 6.341 -6.638 -3.964 1.00 72.69 96 PRO A CA 1
ATOM 703 C C . PRO A 1 96 ? 6.441 -6.510 -2.447 1.00 72.69 96 PRO A C 1
ATOM 705 O O . PRO A 1 96 ? 6.591 -7.536 -1.781 1.00 72.69 96 PRO A O 1
ATOM 708 N N . SER A 1 97 ? 6.391 -5.285 -1.915 1.00 78.50 97 SER A N 1
ATOM 709 C CA . SER A 1 97 ? 6.756 -5.011 -0.528 1.00 78.50 97 SER A CA 1
ATOM 710 C C . SER A 1 97 ? 5.880 -3.956 0.155 1.00 78.50 97 SER A C 1
ATOM 712 O O . SER A 1 97 ? 5.461 -2.955 -0.433 1.00 78.50 97 SER A O 1
ATOM 714 N N . ILE A 1 98 ? 5.633 -4.199 1.442 1.00 79.31 98 ILE A N 1
ATOM 715 C CA . ILE A 1 98 ? 5.173 -3.219 2.424 1.00 79.31 98 ILE A CA 1
ATOM 716 C C . ILE A 1 98 ? 6.399 -2.804 3.231 1.00 79.31 98 ILE A C 1
ATOM 718 O O . ILE A 1 98 ? 7.146 -3.651 3.725 1.00 79.31 98 ILE A O 1
ATOM 722 N N . LEU A 1 99 ? 6.599 -1.499 3.349 1.00 80.00 99 LEU A N 1
ATOM 723 C CA . LEU A 1 99 ? 7.656 -0.894 4.141 1.00 80.00 99 LEU A CA 1
ATOM 724 C C . LEU A 1 99 ? 7.046 -0.472 5.474 1.00 80.00 99 LEU A C 1
ATOM 726 O O . LEU A 1 99 ? 6.147 0.367 5.503 1.00 80.00 99 LEU A O 1
ATOM 730 N N . VAL A 1 100 ? 7.526 -1.065 6.559 1.00 79.75 100 VAL A N 1
ATOM 731 C CA . VAL A 1 100 ? 7.069 -0.776 7.916 1.00 79.75 100 VAL A CA 1
ATOM 732 C C . VAL A 1 100 ? 8.189 -0.059 8.654 1.00 79.75 100 VAL A C 1
ATOM 734 O O . VAL A 1 100 ? 9.267 -0.615 8.863 1.00 79.75 100 VAL A O 1
ATOM 737 N N . ASP A 1 101 ? 7.925 1.182 9.031 1.00 81.31 101 ASP A N 1
ATOM 738 C CA . ASP A 1 101 ? 8.753 1.952 9.949 1.00 81.31 101 ASP A CA 1
ATOM 739 C C . ASP A 1 101 ? 8.174 1.754 11.352 1.00 81.31 101 ASP A C 1
ATOM 741 O O . ASP A 1 101 ? 7.015 2.086 11.587 1.00 81.31 101 ASP A O 1
ATOM 745 N N . VAL A 1 102 ? 8.909 1.102 12.248 1.00 72.94 102 VAL A N 1
ATOM 746 C CA . VAL A 1 102 ? 8.426 0.820 13.607 1.00 72.94 102 VAL A CA 1
ATOM 747 C C . VAL A 1 102 ? 9.080 1.822 14.539 1.00 72.94 102 VAL A C 1
ATOM 749 O O . VAL A 1 102 ? 10.309 1.849 14.644 1.00 72.94 102 VAL A O 1
ATOM 752 N N . ASP A 1 103 ? 8.264 2.609 15.239 1.00 65.31 103 ASP A N 1
ATOM 753 C CA . ASP A 1 103 ? 8.762 3.642 16.141 1.00 65.31 103 ASP A CA 1
ATOM 754 C C . ASP A 1 103 ? 9.698 3.028 17.193 1.00 65.31 103 ASP A C 1
ATOM 756 O O . ASP A 1 103 ? 9.312 2.157 17.977 1.00 65.31 103 ASP A O 1
ATOM 760 N N . GLY A 1 104 ? 10.946 3.501 17.222 1.00 53.50 104 GLY A N 1
ATOM 761 C CA . GLY A 1 104 ? 11.949 3.077 18.201 1.00 53.50 104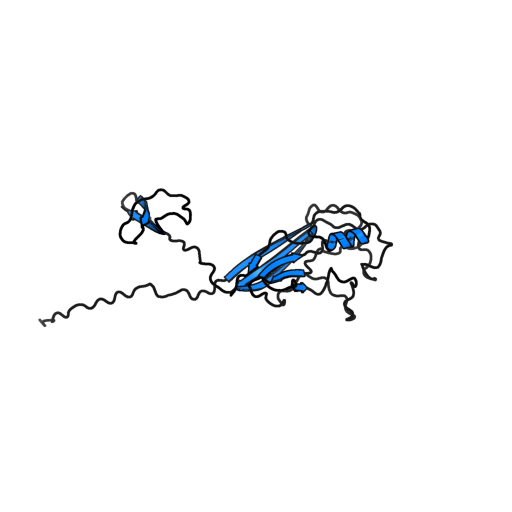 GLY A CA 1
ATOM 762 C C . GLY A 1 104 ? 12.756 1.827 17.836 1.00 53.50 104 GLY A C 1
ATOM 763 O O . GLY A 1 104 ? 13.504 1.349 18.689 1.00 53.50 104 GLY A O 1
ATOM 764 N N . LEU A 1 105 ? 12.652 1.304 16.607 1.00 55.62 105 LEU A N 1
ATOM 765 C CA . LEU A 1 105 ? 13.600 0.313 16.084 1.00 55.62 105 LEU A CA 1
ATOM 766 C C . LEU A 1 105 ? 14.680 0.969 15.216 1.00 55.62 105 LEU A C 1
ATOM 768 O O . LEU A 1 105 ? 14.413 1.884 14.445 1.00 55.62 105 LEU A O 1
ATOM 772 N N . ASP A 1 106 ? 15.901 0.435 15.293 1.00 45.59 106 ASP A N 1
ATOM 773 C CA . ASP A 1 106 ? 17.054 0.923 14.521 1.00 45.59 106 ASP A CA 1
ATOM 774 C C . ASP A 1 106 ? 16.942 0.634 13.008 1.00 45.59 106 ASP A C 1
ATOM 776 O O . ASP A 1 106 ? 17.742 1.135 12.214 1.00 45.59 106 ASP A O 1
ATOM 780 N N . SER A 1 107 ? 15.979 -0.197 12.584 1.00 54.62 107 SER A N 1
ATOM 781 C CA . SER A 1 107 ? 15.798 -0.566 11.178 1.00 54.62 107 SER A CA 1
ATOM 782 C C . SER A 1 107 ? 14.350 -0.880 10.808 1.00 54.62 107 SER A C 1
ATOM 784 O O . SER A 1 107 ? 13.681 -1.658 11.492 1.00 54.62 107 SER A O 1
ATOM 786 N N . ASN A 1 108 ? 13.929 -0.373 9.649 1.00 63.91 108 ASN A N 1
ATOM 787 C CA . ASN A 1 108 ? 12.616 -0.629 9.058 1.00 63.91 108 ASN A CA 1
ATOM 788 C C . ASN A 1 108 ? 12.460 -2.101 8.665 1.00 63.91 108 ASN A C 1
ATOM 790 O O . ASN A 1 108 ? 13.374 -2.719 8.112 1.00 63.91 108 ASN A O 1
ATOM 794 N N . GLN A 1 109 ? 11.273 -2.655 8.896 1.00 69.12 109 GLN A N 1
ATOM 795 C CA . GLN A 1 109 ? 10.923 -3.993 8.436 1.00 69.12 109 GLN A CA 1
ATOM 796 C C . GLN A 1 109 ? 10.358 -3.918 7.016 1.00 69.12 109 GLN A C 1
ATOM 798 O O . GLN A 1 109 ? 9.536 -3.063 6.694 1.00 69.12 109 GLN A O 1
ATOM 803 N N . THR A 1 110 ? 10.787 -4.832 6.147 1.00 68.94 110 THR A N 1
ATOM 804 C CA . THR A 1 110 ? 10.198 -4.994 4.813 1.00 68.94 110 THR A CA 1
ATOM 805 C C . THR A 1 110 ? 9.426 -6.296 4.785 1.00 68.94 110 THR A C 1
ATOM 807 O O . THR A 1 110 ? 10.014 -7.373 4.885 1.00 68.94 110 THR A O 1
ATOM 810 N N . ILE A 1 111 ? 8.109 -6.205 4.629 1.00 72.00 111 ILE A N 1
ATOM 811 C CA . ILE A 1 111 ? 7.275 -7.383 4.442 1.00 72.00 111 ILE A CA 1
ATOM 812 C C . ILE A 1 111 ? 7.131 -7.630 2.952 1.00 72.00 111 ILE A C 1
ATOM 814 O O . ILE A 1 111 ? 6.695 -6.752 2.212 1.00 72.00 111 ILE A O 1
ATOM 818 N N . ASN A 1 112 ? 7.520 -8.820 2.511 1.00 66.81 112 ASN A N 1
ATOM 819 C CA . ASN A 1 112 ? 7.757 -9.089 1.106 1.00 66.81 112 ASN A CA 1
ATOM 820 C C . ASN A 1 112 ? 6.966 -10.302 0.607 1.00 66.81 112 ASN A C 1
ATOM 822 O O . ASN A 1 112 ? 6.890 -11.325 1.281 1.00 66.81 112 ASN A O 1
ATOM 826 N N . SER A 1 113 ? 6.436 -10.200 -0.609 1.00 59.38 113 SER A N 1
ATOM 827 C CA . SER A 1 113 ? 5.835 -11.303 -1.375 1.00 59.38 113 SER A CA 1
ATOM 828 C C . SER A 1 113 ? 6.853 -12.337 -1.893 1.00 59.38 113 SER A C 1
ATOM 830 O O . SER A 1 113 ? 6.463 -13.321 -2.518 1.00 59.38 113 SER A O 1
ATOM 832 N N . GLY A 1 114 ? 8.149 -12.128 -1.636 1.00 57.94 114 GLY A N 1
ATOM 833 C CA . GLY A 1 114 ? 9.253 -12.977 -2.098 1.00 57.94 114 GLY A CA 1
ATOM 834 C C . GLY A 1 114 ? 10.176 -12.308 -3.125 1.00 57.94 114 GLY A C 1
ATOM 835 O O . GLY A 1 114 ? 11.089 -12.958 -3.625 1.00 57.94 114 GLY A O 1
ATOM 836 N N . TRP A 1 115 ? 9.978 -11.022 -3.437 1.00 61.25 115 TRP A N 1
ATOM 837 C CA . TRP A 1 115 ? 10.855 -10.224 -4.297 1.00 61.25 115 TRP A CA 1
ATOM 838 C C . TRP A 1 115 ? 11.548 -9.108 -3.518 1.00 61.25 115 TRP A C 1
ATOM 840 O O . TRP A 1 115 ? 10.954 -8.065 -3.266 1.00 61.25 115 TRP A O 1
ATOM 850 N N . ASP A 1 116 ? 12.817 -9.276 -3.159 1.00 65.06 116 ASP A N 1
ATOM 851 C CA . ASP A 1 116 ? 13.597 -8.208 -2.528 1.00 65.06 116 ASP A CA 1
ATOM 852 C C . ASP A 1 116 ? 14.268 -7.309 -3.578 1.00 65.06 116 ASP A C 1
ATOM 854 O O . ASP A 1 116 ? 15.185 -7.733 -4.286 1.00 65.06 116 ASP A O 1
ATOM 858 N N . ILE A 1 117 ? 13.842 -6.045 -3.642 1.00 63.81 117 ILE A N 1
ATOM 859 C CA . ILE A 1 117 ? 14.404 -5.012 -4.523 1.00 63.81 117 ILE A CA 1
ATOM 860 C C . ILE A 1 117 ? 15.866 -4.679 -4.212 1.00 63.81 117 ILE A C 1
ATOM 862 O O . ILE A 1 117 ? 16.601 -4.174 -5.067 1.00 63.81 117 ILE A O 1
ATOM 866 N N . HIS A 1 118 ? 16.295 -4.940 -2.978 1.00 63.22 118 HIS A N 1
ATOM 867 C CA . HIS A 1 118 ? 17.661 -4.732 -2.528 1.00 63.22 118 HIS A CA 1
ATOM 868 C C . HIS A 1 118 ? 18.553 -5.929 -2.849 1.00 63.22 118 HIS A C 1
ATOM 870 O O . HIS A 1 118 ? 19.772 -5.753 -2.945 1.00 63.22 118 HIS A O 1
ATOM 876 N N . SER A 1 119 ? 17.966 -7.095 -3.127 1.00 61.47 119 SER A N 1
ATOM 877 C CA . SER A 1 119 ? 18.702 -8.273 -3.563 1.00 61.47 119 SER A CA 1
ATOM 878 C C . SER A 1 119 ? 19.135 -8.161 -5.031 1.00 61.47 119 SER A C 1
ATOM 880 O O . SER A 1 119 ? 18.377 -7.786 -5.929 1.00 61.47 119 SER A O 1
ATOM 882 N N . SER A 1 120 ? 20.394 -8.511 -5.294 1.00 51.56 120 SER A N 1
ATOM 883 C CA . SER A 1 120 ? 20.945 -8.655 -6.650 1.00 51.56 120 SER A CA 1
ATOM 884 C C . SER A 1 120 ? 20.498 -9.948 -7.341 1.00 51.56 120 SER A C 1
ATOM 886 O O . SER A 1 120 ? 20.760 -10.136 -8.530 1.00 51.56 120 SER A O 1
ATOM 888 N N . ASN A 1 121 ? 19.811 -10.835 -6.618 1.00 50.06 121 ASN A N 1
ATOM 889 C CA . ASN A 1 121 ? 19.375 -12.132 -7.103 1.00 50.06 121 ASN A CA 1
ATOM 890 C C . ASN A 1 121 ? 17.863 -12.133 -7.313 1.00 50.06 121 ASN A C 1
ATOM 892 O O . ASN A 1 121 ? 17.083 -12.257 -6.379 1.00 50.06 121 ASN A O 1
ATOM 896 N N . TRP A 1 122 ? 17.462 -12.118 -8.585 1.00 52.09 122 TRP A N 1
ATOM 897 C CA . TRP A 1 122 ? 16.104 -12.485 -9.007 1.00 52.09 122 TRP A CA 1
ATOM 898 C C . TRP A 1 122 ? 15.745 -13.936 -8.608 1.00 52.09 122 TRP A C 1
ATOM 900 O O . TRP A 1 122 ? 14.580 -14.322 -8.593 1.00 52.09 122 TRP A O 1
ATOM 910 N N . ASN A 1 123 ? 16.758 -14.741 -8.272 1.00 41.72 123 ASN A N 1
ATOM 911 C CA . ASN A 1 123 ? 16.642 -16.125 -7.842 1.00 41.72 123 ASN A CA 1
ATOM 912 C C . ASN A 1 123 ? 16.752 -16.212 -6.313 1.00 41.72 123 ASN A C 1
ATOM 914 O O . ASN A 1 123 ? 17.852 -16.312 -5.766 1.00 41.72 123 ASN A O 1
ATOM 918 N N . ILE A 1 124 ? 15.615 -16.236 -5.615 1.00 42.91 124 ILE A N 1
ATOM 919 C CA . ILE A 1 124 ? 15.583 -16.974 -4.350 1.00 42.91 124 ILE A CA 1
ATOM 920 C C . ILE A 1 124 ? 15.907 -18.426 -4.715 1.00 42.91 124 ILE A C 1
ATOM 922 O O . ILE A 1 124 ? 15.258 -19.038 -5.559 1.00 42.91 124 ILE A O 1
ATOM 926 N N . SER A 1 125 ? 16.982 -18.942 -4.132 1.00 38.16 125 SER A N 1
ATOM 927 C CA . SER A 1 125 ? 17.680 -20.195 -4.434 1.00 38.16 125 SER A CA 1
ATOM 928 C C . SER A 1 125 ? 16.880 -21.483 -4.165 1.00 38.16 125 SER A C 1
ATOM 930 O O . SER A 1 125 ? 17.471 -22.540 -3.963 1.00 38.16 125 SER A O 1
ATOM 932 N N . THR A 1 126 ? 15.546 -21.440 -4.182 1.00 41.38 126 THR A N 1
ATOM 933 C CA . THR A 1 126 ? 14.678 -22.597 -3.905 1.00 41.38 126 THR A CA 1
ATOM 934 C C . THR A 1 126 ? 14.279 -23.389 -5.153 1.00 41.38 126 THR A C 1
ATOM 936 O O . THR A 1 126 ? 13.448 -24.286 -5.061 1.00 41.38 126 THR A O 1
ATOM 939 N N . GLY A 1 127 ? 14.840 -23.095 -6.333 1.00 39.31 127 GLY A N 1
ATOM 940 C CA . GLY A 1 127 ? 14.533 -23.839 -7.570 1.00 39.31 127 GLY A CA 1
ATOM 941 C C . GLY A 1 127 ? 13.130 -23.582 -8.139 1.00 39.31 127 GLY A C 1
ATOM 942 O O . GLY A 1 127 ? 12.769 -24.124 -9.179 1.00 39.31 127 GLY A O 1
ATOM 943 N N . THR A 1 128 ? 12.362 -22.704 -7.501 1.00 39.78 128 THR A N 1
ATOM 944 C CA . THR A 1 128 ? 11.119 -22.127 -8.003 1.00 39.78 128 THR A CA 1
ATOM 945 C C . THR A 1 128 ? 11.363 -20.634 -8.132 1.00 39.78 128 THR A C 1
ATOM 947 O O . THR A 1 128 ? 11.576 -19.975 -7.115 1.00 39.78 128 THR A O 1
ATOM 950 N N . SER A 1 129 ? 11.371 -20.098 -9.356 1.00 42.22 129 SER A N 1
ATOM 951 C CA . SER A 1 129 ? 11.411 -18.645 -9.574 1.00 42.22 129 SER A CA 1
ATOM 952 C C . SER A 1 129 ? 10.380 -18.004 -8.636 1.00 42.22 129 SER A C 1
ATOM 954 O O . SER A 1 129 ? 9.221 -18.422 -8.714 1.00 42.22 129 SER A O 1
ATOM 956 N N . PRO A 1 130 ? 10.743 -17.076 -7.725 1.00 43.44 130 PRO A N 1
ATOM 957 C CA . PRO A 1 130 ? 9.756 -16.470 -6.844 1.00 43.44 130 PRO A CA 1
ATOM 958 C C . PRO A 1 130 ? 8.694 -15.845 -7.742 1.00 43.44 130 PRO A C 1
ATOM 960 O O . PRO A 1 130 ? 8.995 -14.995 -8.586 1.00 43.44 130 PRO A O 1
ATOM 963 N N . ALA A 1 131 ? 7.469 -16.361 -7.651 1.00 47.78 131 ALA A N 1
ATOM 964 C CA . ALA A 1 131 ? 6.363 -15.860 -8.439 1.00 47.78 131 ALA A CA 1
ATOM 965 C C . ALA A 1 131 ? 6.162 -14.403 -8.024 1.0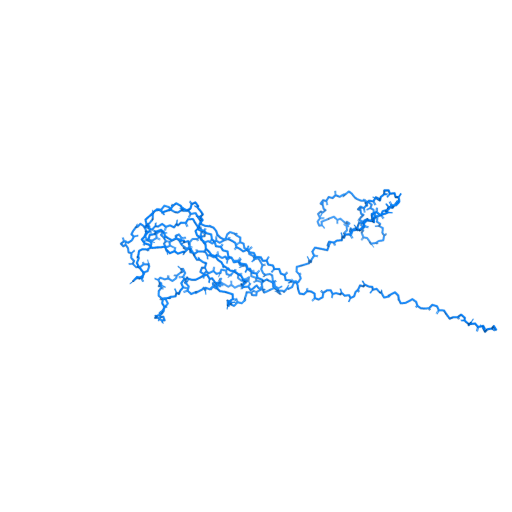0 47.78 131 ALA A C 1
ATOM 967 O O . ALA A 1 131 ? 5.686 -14.139 -6.923 1.00 47.78 131 ALA A O 1
ATOM 968 N N . CYS A 1 132 ? 6.572 -13.463 -8.878 1.00 54.25 132 CYS A N 1
ATOM 969 C CA . CYS A 1 132 ? 6.334 -12.044 -8.655 1.00 54.25 132 CYS A CA 1
ATOM 970 C C . CYS A 1 132 ? 4.819 -11.848 -8.589 1.00 54.25 132 CYS A C 1
ATOM 972 O O . CYS A 1 132 ? 4.135 -11.945 -9.606 1.00 54.25 132 CYS A O 1
ATOM 974 N N . SER A 1 133 ? 4.306 -11.654 -7.379 1.00 59.62 133 SER A N 1
ATOM 975 C CA . SER A 1 133 ? 2.879 -11.605 -7.084 1.00 59.62 133 SER A CA 1
ATOM 976 C C . SER A 1 133 ? 2.619 -10.419 -6.174 1.00 59.62 133 SER A C 1
ATOM 978 O O . SER A 1 133 ? 3.508 -9.976 -5.450 1.00 59.62 133 SER A O 1
ATOM 980 N N . ASN A 1 134 ? 1.395 -9.905 -6.191 1.00 73.94 134 ASN A N 1
ATOM 981 C CA . ASN A 1 134 ? 0.999 -8.927 -5.188 1.00 73.94 134 ASN A CA 1
ATOM 982 C C . ASN A 1 134 ? 1.051 -9.563 -3.794 1.00 73.94 134 ASN A C 1
ATOM 984 O O . ASN A 1 134 ? 0.845 -10.771 -3.641 1.00 73.94 134 ASN A O 1
ATOM 988 N N . ILE A 1 135 ? 1.313 -8.744 -2.778 1.00 77.31 135 ILE A N 1
ATOM 989 C CA . ILE A 1 135 ? 1.303 -9.196 -1.388 1.00 77.31 135 ILE A CA 1
ATOM 990 C C . ILE A 1 135 ? -0.014 -9.897 -1.052 1.00 77.31 135 ILE A C 1
ATOM 992 O O . ILE A 1 135 ? -1.093 -9.331 -1.211 1.00 77.31 135 ILE A O 1
ATOM 996 N N . SER A 1 136 ? 0.083 -11.129 -0.559 1.00 76.50 136 SER A N 1
ATOM 997 C CA . SER A 1 136 ? -1.090 -11.903 -0.156 1.00 76.50 136 SER A CA 1
ATOM 998 C C . SER A 1 136 ? -1.681 -11.413 1.171 1.00 76.50 136 SER A C 1
ATOM 1000 O O . SER A 1 136 ? -0.978 -10.847 2.008 1.00 76.50 136 SER A O 1
ATOM 1002 N N . SER A 1 137 ? -2.954 -11.732 1.411 1.00 68.69 137 SER A N 1
ATOM 1003 C CA . SER A 1 137 ? -3.611 -11.539 2.712 1.00 68.69 137 SER A CA 1
ATOM 1004 C C . SER A 1 137 ? -3.049 -12.431 3.833 1.00 68.69 137 SER A C 1
ATOM 1006 O O . SER A 1 137 ? -3.401 -12.242 4.992 1.00 68.69 137 SER A O 1
ATOM 1008 N N . GLY A 1 138 ? -2.176 -13.397 3.512 1.00 68.12 138 GLY A N 1
ATOM 1009 C CA . GLY A 1 138 ? -1.500 -14.273 4.478 1.00 68.12 138 GLY A CA 1
ATOM 1010 C C . GLY A 1 138 ? -0.228 -13.676 5.091 1.00 68.12 138 GLY A C 1
ATOM 1011 O O . GLY A 1 138 ? 0.489 -14.368 5.812 1.00 68.12 138 GLY A O 1
ATOM 1012 N N . VAL A 1 139 ? 0.082 -12.416 4.781 1.00 77.75 139 VAL A N 1
ATOM 1013 C CA . VAL A 1 139 ? 1.182 -11.679 5.405 1.00 77.75 139 VAL A CA 1
ATOM 1014 C C . VAL A 1 139 ? 0.940 -11.499 6.907 1.00 77.75 139 VAL A C 1
ATOM 1016 O O . VAL A 1 139 ? -0.188 -11.270 7.342 1.00 77.75 139 VAL A O 1
ATOM 1019 N N . GLN A 1 140 ? 2.018 -11.596 7.694 1.00 82.62 140 GLN A N 1
ATOM 1020 C CA . GLN A 1 140 ? 1.973 -11.333 9.131 1.00 82.62 140 GLN A CA 1
ATOM 1021 C C . GLN A 1 140 ? 1.426 -9.925 9.417 1.00 82.62 140 GLN A C 1
ATOM 1023 O O . GLN A 1 140 ? 1.791 -8.977 8.715 1.00 82.62 140 GLN A O 1
ATOM 1028 N N . PRO A 1 141 ? 0.558 -9.778 10.430 1.00 87.50 141 PRO A N 1
ATOM 1029 C CA . PRO A 1 141 ? -0.010 -8.486 10.774 1.00 87.50 141 PRO A CA 1
ATOM 1030 C C . PRO A 1 141 ? 1.050 -7.517 11.304 1.00 87.50 141 PRO A C 1
ATOM 1032 O O . PRO A 1 141 ? 2.032 -7.924 11.924 1.00 87.50 141 PRO A O 1
ATOM 1035 N N . VAL A 1 142 ? 0.808 -6.223 11.104 1.00 88.69 142 VAL A N 1
ATOM 1036 C CA . VAL A 1 142 ? 1.659 -5.140 11.610 1.00 88.69 142 VAL A CA 1
ATOM 1037 C C . VAL A 1 142 ? 1.032 -4.573 12.876 1.00 88.69 142 VAL A C 1
ATOM 1039 O O . VAL A 1 142 ? -0.058 -4.007 12.819 1.00 88.69 142 VAL A O 1
ATOM 1042 N N . ALA A 1 143 ? 1.699 -4.732 14.016 1.00 88.50 143 ALA A N 1
ATOM 1043 C CA . ALA A 1 143 ? 1.271 -4.145 15.284 1.00 88.50 143 ALA A CA 1
ATOM 1044 C C . ALA A 1 143 ? 1.890 -2.753 15.475 1.00 88.50 143 ALA A C 1
ATOM 1046 O O . ALA A 1 143 ? 3.067 -2.559 15.171 1.00 88.50 143 ALA A O 1
ATOM 1047 N N . GLY A 1 144 ? 1.103 -1.804 15.984 1.00 87.56 144 GLY A N 1
ATOM 1048 C CA . GLY A 1 144 ? 1.583 -0.463 16.317 1.00 87.56 144 GLY A CA 1
ATOM 1049 C C . GLY A 1 144 ? 2.409 -0.400 17.612 1.00 87.56 144 GLY A C 1
ATOM 1050 O O . GLY A 1 144 ? 2.302 -1.309 18.444 1.00 87.56 144 GLY A O 1
ATOM 1051 N N . PRO A 1 145 ? 3.175 0.685 17.845 1.00 89.88 145 PRO A N 1
ATOM 1052 C CA . PRO A 1 145 ? 3.276 1.893 17.020 1.00 89.88 145 PRO A CA 1
ATOM 1053 C C . PRO A 1 145 ? 4.141 1.693 15.760 1.00 89.88 145 PRO A C 1
ATOM 1055 O O . PRO A 1 145 ? 5.290 1.266 15.853 1.00 89.88 145 PRO A O 1
ATOM 1058 N N . ALA A 1 146 ? 3.587 1.978 14.580 1.00 89.69 146 ALA A N 1
ATOM 1059 C CA . ALA A 1 146 ? 4.293 1.851 13.306 1.00 89.69 146 ALA A CA 1
ATOM 1060 C C . ALA A 1 146 ? 3.679 2.735 12.211 1.00 89.69 146 ALA A C 1
ATOM 1062 O O . ALA A 1 146 ? 2.470 2.959 12.194 1.00 89.69 146 ALA A O 1
ATOM 1063 N N . SER A 1 147 ? 4.492 3.137 11.239 1.00 90.69 147 SER A N 1
ATOM 1064 C CA . SER A 1 147 ? 4.073 3.810 10.014 1.00 90.69 147 SER A CA 1
ATOM 1065 C C . SER A 1 147 ? 4.243 2.871 8.816 1.00 90.69 147 SER A C 1
ATOM 1067 O O . SER A 1 147 ? 5.292 2.251 8.620 1.00 90.69 147 SER A O 1
ATOM 1069 N N . ILE A 1 148 ? 3.195 2.733 8.006 1.00 91.00 148 ILE A N 1
ATOM 1070 C CA . ILE A 1 148 ? 3.145 1.803 6.876 1.00 91.00 148 ILE A CA 1
ATOM 1071 C C . ILE A 1 148 ? 3.156 2.565 5.555 1.00 91.00 148 ILE A C 1
ATOM 1073 O O . ILE A 1 148 ? 2.253 3.349 5.259 1.00 91.00 148 ILE A O 1
ATOM 1077 N N . ARG A 1 149 ? 4.120 2.221 4.700 1.00 91.75 149 ARG A N 1
ATOM 1078 C CA . ARG A 1 149 ? 4.184 2.607 3.286 1.00 91.75 149 ARG A CA 1
ATOM 1079 C C . ARG A 1 149 ? 4.230 1.369 2.405 1.00 91.75 149 ARG A C 1
ATOM 1081 O O . ARG A 1 149 ? 4.472 0.257 2.866 1.00 91.75 149 ARG A O 1
ATOM 1088 N N . ILE A 1 150 ? 4.017 1.553 1.111 1.00 89.25 150 ILE A N 1
ATOM 1089 C CA . ILE A 1 150 ? 4.105 0.465 0.134 1.00 89.25 150 ILE A CA 1
ATOM 1090 C C . ILE A 1 150 ? 5.072 0.832 -0.975 1.00 89.25 150 ILE A C 1
ATOM 1092 O O . ILE A 1 150 ? 5.255 2.008 -1.290 1.00 89.25 150 ILE A O 1
ATOM 1096 N N . GLN A 1 151 ? 5.671 -0.183 -1.580 1.00 88.81 151 GLN A N 1
ATOM 1097 C CA . GLN A 1 151 ? 6.553 -0.018 -2.721 1.00 88.81 151 GLN A CA 1
ATOM 1098 C C . GLN A 1 151 ? 6.044 -0.868 -3.878 1.00 88.81 151 GLN A C 1
ATOM 1100 O O . GLN A 1 151 ? 5.629 -2.009 -3.690 1.00 88.81 151 GLN A O 1
ATOM 1105 N N . ILE A 1 152 ? 6.067 -0.301 -5.079 1.00 87.69 152 ILE A N 1
ATOM 1106 C CA . ILE A 1 152 ? 5.670 -0.964 -6.321 1.00 87.69 152 ILE A CA 1
ATOM 1107 C C . ILE A 1 152 ? 6.906 -1.329 -7.133 1.00 87.69 152 ILE A C 1
ATOM 1109 O O . ILE A 1 152 ? 7.874 -0.571 -7.181 1.00 87.69 152 ILE A O 1
ATOM 1113 N N . LYS A 1 153 ? 6.848 -2.458 -7.841 1.00 86.25 153 LYS A N 1
ATOM 1114 C CA . LYS A 1 153 ? 7.656 -2.633 -9.042 1.00 86.25 153 LYS A CA 1
ATOM 1115 C C . LYS A 1 153 ? 6.805 -2.260 -10.258 1.00 86.25 153 LYS A C 1
ATOM 1117 O O . LYS A 1 153 ? 5.871 -3.001 -10.581 1.00 86.25 153 LYS A O 1
ATOM 1122 N N . PRO A 1 154 ? 7.088 -1.135 -10.932 1.00 86.06 154 PRO A N 1
ATOM 1123 C CA . PRO A 1 154 ? 6.367 -0.792 -12.144 1.00 86.06 154 PRO A CA 1
ATOM 1124 C C . PRO A 1 154 ? 6.630 -1.815 -13.252 1.00 86.06 154 PRO A C 1
ATOM 1126 O O . PRO A 1 154 ? 7.658 -2.504 -13.267 1.00 86.06 154 PRO A O 1
ATOM 1129 N N . GLU A 1 155 ? 5.690 -1.911 -14.189 1.00 81.56 155 GLU A N 1
ATOM 1130 C CA . GLU A 1 155 ? 5.882 -2.696 -15.405 1.00 81.56 155 GLU A CA 1
ATOM 1131 C C . GLU A 1 155 ? 7.097 -2.160 -16.169 1.00 81.56 155 GLU A C 1
ATOM 1133 O O . GLU A 1 155 ? 7.243 -0.953 -16.353 1.00 81.56 155 GLU A O 1
ATOM 1138 N N . SER A 1 156 ? 7.970 -3.058 -16.630 1.00 77.19 156 SER A N 1
ATOM 1139 C CA . SER A 1 156 ? 9.050 -2.680 -17.537 1.00 77.19 156 SER A CA 1
ATOM 1140 C C . SER A 1 156 ? 8.649 -2.973 -18.971 1.00 77.19 156 SER A C 1
ATOM 1142 O O . SER A 1 156 ? 8.235 -4.090 -19.288 1.00 77.19 156 SER A O 1
ATOM 1144 N N . GLY A 1 157 ? 8.840 -1.992 -19.851 1.00 66.38 157 GLY A N 1
ATOM 1145 C CA . GLY A 1 157 ? 8.584 -2.161 -21.271 1.00 66.38 157 GLY A CA 1
ATOM 1146 C C . GLY A 1 157 ? 9.595 -3.073 -21.968 1.00 66.38 157 GLY A C 1
ATOM 1147 O O . GLY A 1 157 ? 9.338 -3.477 -23.089 1.00 66.38 157 GLY A O 1
ATOM 1148 N N . ARG A 1 158 ? 10.738 -3.427 -21.358 1.00 67.06 158 ARG A N 1
ATOM 1149 C CA . ARG A 1 158 ? 11.880 -4.016 -22.094 1.00 67.06 158 ARG A CA 1
ATOM 1150 C C . ARG A 1 158 ? 12.541 -5.238 -21.452 1.00 67.06 158 ARG A C 1
ATOM 1152 O O . ARG A 1 158 ? 13.578 -5.695 -21.933 1.00 67.06 158 ARG A O 1
ATOM 1159 N N . ALA A 1 159 ? 11.938 -5.823 -20.417 1.00 57.06 159 ALA A N 1
ATOM 1160 C CA . ALA A 1 159 ? 12.429 -7.062 -19.810 1.00 57.06 159 ALA A CA 1
ATOM 1161 C C . ALA A 1 159 ? 12.283 -8.250 -20.788 1.00 57.06 159 ALA A C 1
ATOM 1163 O O . ALA A 1 159 ? 11.248 -8.912 -20.846 1.00 57.06 159 ALA A O 1
ATOM 1164 N N . THR A 1 160 ? 13.305 -8.514 -21.606 1.00 49.53 160 THR A N 1
ATOM 1165 C CA . THR A 1 160 ? 13.300 -9.639 -22.550 1.00 49.53 160 THR A CA 1
ATOM 1166 C C . THR A 1 160 ? 13.770 -10.930 -21.872 1.00 49.53 160 THR A C 1
ATOM 1168 O O . THR A 1 160 ? 14.879 -11.020 -21.359 1.00 49.53 160 THR A O 1
ATOM 1171 N N . ASN A 1 161 ? 12.920 -11.958 -21.953 1.00 48.41 161 ASN A N 1
ATOM 1172 C CA . ASN A 1 161 ? 13.206 -13.382 -21.740 1.00 48.41 161 ASN A CA 1
ATOM 1173 C C . ASN A 1 161 ? 13.602 -13.831 -20.310 1.00 48.41 161 ASN A C 1
ATOM 1175 O O . ASN A 1 161 ? 14.709 -13.603 -19.829 1.00 48.41 161 ASN A O 1
ATOM 1179 N N . PHE A 1 162 ? 12.702 -14.594 -19.680 1.00 52.12 162 PHE A N 1
ATOM 1180 C CA . PHE A 1 162 ? 12.713 -15.114 -18.298 1.00 52.12 162 PHE A CA 1
ATOM 1181 C C . PHE A 1 162 ? 13.837 -16.121 -17.948 1.00 52.12 162 PHE A C 1
ATOM 1183 O O . PHE A 1 162 ? 13.751 -16.822 -16.944 1.00 52.12 162 PHE A O 1
ATOM 1190 N N . GLY A 1 163 ? 14.891 -16.229 -18.760 1.00 47.47 163 GLY A N 1
ATOM 1191 C CA . GLY A 1 163 ? 15.913 -17.276 -18.637 1.00 47.47 163 GLY A CA 1
ATOM 1192 C C . GLY A 1 163 ? 17.203 -16.889 -17.905 1.00 47.47 163 GLY A C 1
ATOM 1193 O O . GLY A 1 163 ? 18.144 -17.676 -17.916 1.00 47.47 163 GLY A O 1
ATOM 1194 N N . GLY A 1 164 ? 17.317 -15.693 -17.319 1.00 52.53 164 GLY A N 1
ATOM 1195 C CA . GLY A 1 164 ? 18.559 -15.252 -16.668 1.00 52.53 164 GLY A CA 1
ATOM 1196 C C . GLY A 1 164 ? 18.365 -14.173 -15.605 1.00 52.53 164 GLY A C 1
ATOM 1197 O O . GLY A 1 164 ? 17.309 -13.551 -15.527 1.00 52.53 164 GLY A O 1
ATOM 1198 N N . ASN A 1 165 ? 19.399 -13.959 -14.783 1.00 55.09 165 ASN A N 1
ATOM 1199 C CA . ASN A 1 165 ? 19.422 -12.941 -13.730 1.00 55.09 165 ASN A CA 1
ATOM 1200 C C . ASN A 1 165 ? 19.095 -11.553 -14.314 1.00 55.09 165 ASN A C 1
ATOM 1202 O O . ASN A 1 165 ? 19.885 -10.981 -15.061 1.00 55.09 165 ASN A O 1
ATOM 1206 N N . TYR A 1 166 ? 17.938 -11.002 -13.933 1.00 52.94 166 TYR A N 1
ATOM 1207 C CA . TYR A 1 166 ? 17.418 -9.695 -14.365 1.00 52.94 166 TYR A CA 1
ATOM 1208 C C . TYR A 1 166 ? 18.443 -8.553 -14.206 1.00 52.94 166 TYR A C 1
ATOM 1210 O O . TYR A 1 166 ? 18.493 -7.630 -15.015 1.00 52.94 166 TYR A O 1
ATOM 1218 N N . TRP A 1 167 ? 19.314 -8.653 -13.196 1.00 52.75 167 TRP A N 1
ATOM 1219 C CA . TRP A 1 167 ? 20.367 -7.679 -12.903 1.00 52.75 167 TRP A CA 1
ATOM 1220 C C . TRP A 1 167 ? 21.717 -7.949 -13.587 1.00 52.75 167 TRP A C 1
ATOM 1222 O O . TRP A 1 167 ? 22.579 -7.079 -13.564 1.00 52.75 167 TRP A O 1
ATOM 1232 N N . SER A 1 168 ? 21.938 -9.124 -14.191 1.00 53.34 168 SER A N 1
ATOM 1233 C CA . SER A 1 168 ? 23.247 -9.490 -14.766 1.00 53.34 168 SER A CA 1
ATOM 1234 C C . SER A 1 168 ? 23.379 -9.188 -16.260 1.00 53.34 168 SER A C 1
ATOM 1236 O O . SER A 1 168 ? 24.419 -9.471 -16.851 1.00 53.34 168 SER A O 1
ATOM 1238 N N . ARG A 1 169 ? 22.321 -8.671 -16.893 1.00 54.66 169 ARG A N 1
ATOM 1239 C CA . ARG A 1 169 ? 22.257 -8.419 -18.335 1.00 54.66 169 ARG A CA 1
ATOM 1240 C C . ARG A 1 169 ? 22.536 -6.952 -18.649 1.00 54.66 169 ARG A C 1
ATOM 1242 O O . ARG A 1 169 ? 21.644 -6.105 -18.631 1.00 54.66 169 ARG A O 1
ATOM 1249 N N . SER A 1 170 ? 23.808 -6.655 -18.910 1.00 54.75 170 SER A N 1
ATOM 1250 C CA . SER A 1 170 ? 24.273 -5.352 -19.405 1.00 54.75 170 SER A CA 1
ATOM 1251 C C . SER A 1 170 ? 23.919 -5.113 -20.879 1.00 54.75 170 SER A C 1
ATOM 1253 O O . SER A 1 170 ? 23.895 -3.968 -21.325 1.00 54.75 170 SER A O 1
ATOM 1255 N N . ASP A 1 171 ? 23.606 -6.179 -21.619 1.00 50.38 171 ASP A N 1
ATOM 1256 C CA . ASP A 1 171 ? 23.185 -6.188 -23.023 1.00 50.38 171 ASP A CA 1
ATOM 1257 C C . ASP A 1 171 ? 21.775 -5.611 -23.232 1.00 50.38 171 ASP A C 1
ATOM 1259 O O . ASP A 1 171 ? 21.470 -5.087 -24.301 1.00 50.38 171 ASP A O 1
ATOM 1263 N N . ALA A 1 172 ? 20.942 -5.590 -22.188 1.00 56.53 172 ALA A N 1
ATOM 1264 C CA . ALA A 1 172 ? 19.633 -4.938 -22.184 1.00 56.53 172 ALA A CA 1
ATOM 1265 C C . ALA A 1 172 ? 19.714 -3.416 -21.941 1.00 56.53 172 ALA A C 1
ATOM 1267 O O . ALA A 1 172 ? 18.819 -2.859 -21.317 1.00 56.53 172 ALA A O 1
ATOM 1268 N N . GLY A 1 173 ? 20.780 -2.734 -22.385 1.00 56.91 173 GLY A N 1
ATOM 1269 C CA . GLY A 1 173 ? 21.174 -1.353 -22.030 1.00 56.91 173 GLY A CA 1
ATOM 1270 C C . GLY A 1 173 ? 20.157 -0.215 -22.243 1.00 56.91 173 GLY A C 1
ATOM 1271 O O . GLY A 1 173 ? 20.504 0.941 -22.029 1.00 56.91 173 GLY A O 1
ATOM 1272 N N . ASN A 1 174 ? 18.921 -0.537 -22.613 1.00 71.56 174 ASN A N 1
ATOM 1273 C CA . ASN A 1 174 ? 17.770 0.341 -22.717 1.00 71.56 174 ASN A CA 1
ATOM 1274 C C . ASN A 1 174 ? 16.635 -0.241 -21.862 1.00 71.56 174 ASN A C 1
ATOM 1276 O O . ASN A 1 174 ? 15.859 -1.051 -22.348 1.00 71.56 174 ASN A O 1
ATOM 1280 N N . TRP A 1 175 ? 16.556 0.121 -20.590 1.00 77.50 175 TRP A N 1
ATOM 1281 C CA . TRP A 1 175 ? 15.455 -0.177 -19.677 1.00 77.50 175 TRP A CA 1
ATOM 1282 C C . TRP A 1 175 ? 14.478 0.986 -19.652 1.00 77.50 175 TRP A C 1
ATOM 1284 O O . TRP A 1 175 ? 14.892 2.137 -19.658 1.00 77.50 175 TRP A O 1
ATOM 1294 N N . ASP A 1 176 ? 13.191 0.703 -19.550 1.00 82.62 176 ASP A N 1
ATOM 1295 C CA . ASP A 1 176 ? 12.175 1.699 -19.238 1.00 82.62 176 ASP A CA 1
ATOM 1296 C C . ASP A 1 176 ? 11.106 1.085 -18.331 1.00 82.62 176 ASP A C 1
ATOM 1298 O O . ASP A 1 176 ? 10.940 -0.142 -18.257 1.00 82.62 176 ASP A O 1
ATOM 1302 N N . PHE A 1 177 ? 10.409 1.956 -17.613 1.00 85.81 177 PHE A N 1
ATOM 1303 C CA . PHE A 1 177 ? 9.293 1.627 -16.751 1.00 85.81 177 PHE A CA 1
ATOM 1304 C C . PHE A 1 177 ? 8.071 2.408 -17.194 1.00 85.81 177 PHE A C 1
ATOM 1306 O O . PHE A 1 177 ? 8.135 3.611 -17.448 1.00 85.81 177 PHE A O 1
ATOM 1313 N N . LYS A 1 178 ? 6.964 1.682 -17.286 1.00 87.12 178 LYS A N 1
ATOM 1314 C CA . LYS A 1 178 ? 5.652 2.221 -17.588 1.00 87.12 178 LYS A CA 1
ATOM 1315 C C . LYS A 1 178 ? 5.049 2.851 -16.349 1.00 87.12 178 LYS A C 1
ATOM 1317 O O . LYS A 1 178 ? 5.182 2.322 -15.237 1.00 87.12 178 LYS A O 1
ATOM 1322 N N . ALA A 1 179 ? 4.293 3.917 -16.565 1.00 89.75 179 ALA A N 1
ATOM 1323 C CA . ALA A 1 179 ? 3.444 4.501 -15.552 1.00 89.75 179 ALA A CA 1
ATOM 1324 C C . ALA A 1 179 ? 2.533 3.415 -14.963 1.00 89.75 179 ALA A C 1
ATOM 1326 O O . ALA A 1 179 ? 1.689 2.845 -15.652 1.00 89.75 179 ALA A O 1
ATOM 1327 N N . SER A 1 180 ? 2.717 3.113 -13.683 1.00 91.06 180 SER A N 1
ATOM 1328 C CA . SER A 1 180 ? 2.044 2.009 -12.998 1.00 91.06 180 SER A CA 1
ATOM 1329 C C . SER A 1 180 ? 1.382 2.510 -11.722 1.00 91.06 180 SER A C 1
ATOM 1331 O O . SER A 1 180 ? 1.725 3.569 -11.196 1.00 91.06 180 SER A O 1
ATOM 1333 N N . GLU A 1 181 ? 0.406 1.760 -11.232 1.00 91.69 181 GLU A N 1
ATOM 1334 C CA . GLU A 1 181 ? -0.280 2.030 -9.975 1.00 91.69 181 GLU A CA 1
ATOM 1335 C C . GLU A 1 181 ? -0.442 0.734 -9.192 1.00 91.69 181 GLU A C 1
ATOM 1337 O O . GLU A 1 181 ? -0.729 -0.314 -9.769 1.00 91.69 181 GLU A O 1
ATOM 1342 N N . ALA A 1 182 ? -0.260 0.811 -7.878 1.00 90.62 182 ALA A N 1
ATOM 1343 C CA . ALA A 1 182 ? -0.521 -0.295 -6.978 1.00 90.62 182 ALA A CA 1
ATOM 1344 C C . ALA A 1 182 ? -1.141 0.187 -5.671 1.00 90.62 182 ALA A C 1
ATOM 1346 O O . ALA A 1 182 ? -0.979 1.345 -5.278 1.00 90.62 182 ALA A O 1
ATOM 1347 N N . TYR A 1 183 ? -1.849 -0.718 -5.005 1.00 89.31 183 TYR A N 1
ATOM 1348 C CA . TYR A 1 183 ? -2.537 -0.437 -3.757 1.00 89.31 183 TYR A CA 1
ATOM 1349 C C . TYR A 1 183 ? -2.432 -1.599 -2.772 1.00 89.31 183 TYR A C 1
ATOM 1351 O O . TYR A 1 183 ? -2.344 -2.766 -3.165 1.00 89.31 183 TYR A O 1
ATOM 1359 N N . VAL A 1 184 ? -2.515 -1.262 -1.486 1.00 89.62 184 VAL A N 1
ATOM 1360 C CA . VAL A 1 184 ? -2.836 -2.206 -0.410 1.00 89.62 184 VAL A CA 1
ATOM 1361 C C . VAL A 1 184 ? -3.925 -1.596 0.447 1.00 89.62 184 VAL A C 1
ATOM 1363 O O . VAL A 1 184 ? -3.775 -0.482 0.944 1.00 89.62 184 VAL A O 1
ATOM 1366 N N . THR A 1 185 ? -5.006 -2.341 0.636 1.00 88.69 185 THR A N 1
ATOM 1367 C CA . THR A 1 185 ? -6.027 -2.045 1.634 1.00 88.69 185 THR A CA 1
ATOM 1368 C C . THR A 1 185 ? -5.723 -2.846 2.889 1.00 88.69 185 THR A C 1
ATOM 1370 O O . THR A 1 185 ? -5.588 -4.070 2.836 1.00 88.69 185 THR A O 1
ATOM 1373 N N . PHE A 1 186 ? -5.647 -2.156 4.019 1.00 89.12 186 PHE A N 1
ATOM 1374 C CA . PHE A 1 186 ? -5.485 -2.734 5.339 1.00 89.12 186 PHE A CA 1
ATOM 1375 C C . PHE A 1 186 ? -6.822 -2.758 6.066 1.00 89.12 186 PHE A C 1
ATOM 1377 O O . PHE A 1 186 ? -7.530 -1.752 6.107 1.00 89.12 186 PHE A O 1
ATOM 1384 N N . ARG A 1 187 ? -7.136 -3.899 6.673 1.00 91.00 187 ARG A N 1
ATOM 1385 C CA . ARG A 1 187 ? -8.127 -4.006 7.740 1.00 91.00 187 ARG A CA 1
ATOM 1386 C C . ARG A 1 187 ? -7.394 -3.761 9.050 1.00 91.00 187 ARG A C 1
ATOM 1388 O O . ARG A 1 187 ? -6.513 -4.537 9.410 1.00 91.00 187 ARG A O 1
ATOM 1395 N N . ILE A 1 188 ? -7.738 -2.690 9.745 1.00 91.25 188 ILE A N 1
ATOM 1396 C CA . ILE A 1 188 ? -7.083 -2.279 10.983 1.00 91.25 188 ILE A CA 1
ATOM 1397 C C . ILE A 1 188 ? -8.069 -2.480 12.121 1.00 91.25 188 ILE A C 1
ATOM 1399 O O . ILE A 1 188 ? -9.201 -1.996 12.075 1.00 91.25 188 ILE A O 1
ATOM 1403 N N . VAL A 1 189 ? -7.631 -3.235 13.119 1.00 90.38 189 VAL A N 1
ATOM 1404 C CA . VAL A 1 189 ? -8.410 -3.571 14.310 1.00 90.38 189 VAL A CA 1
ATOM 1405 C C . VAL A 1 189 ? -7.609 -3.193 15.543 1.00 90.38 189 VAL A C 1
ATOM 1407 O O . VAL A 1 189 ? -6.389 -3.334 15.561 1.00 90.38 189 VAL A O 1
ATOM 1410 N N . GLY A 1 190 ? -8.291 -2.750 16.588 1.00 80.69 190 GLY A N 1
ATOM 1411 C CA . GLY A 1 190 ? -7.646 -2.334 17.829 1.00 80.69 190 GLY A CA 1
ATOM 1412 C C . GLY A 1 190 ? -7.976 -0.891 18.183 1.00 80.69 190 GLY A C 1
ATOM 1413 O O . GLY A 1 190 ? -8.838 -0.296 17.550 1.00 80.69 190 GLY A O 1
ATOM 1414 N N . SER A 1 191 ? -7.369 -0.416 19.271 1.00 60.19 191 SER A N 1
ATOM 1415 C CA . SER A 1 191 ? -7.759 0.732 20.109 1.00 60.19 191 SER A CA 1
ATOM 1416 C C . SER A 1 191 ? -8.631 1.810 19.451 1.00 60.19 191 SER A C 1
ATOM 1418 O O . SER A 1 191 ? -8.275 2.352 18.411 1.00 60.19 191 SER A O 1
ATOM 1420 N N . GLU A 1 192 ? -9.731 2.172 20.128 1.00 55.31 192 GLU A N 1
ATOM 1421 C CA . GLU A 1 192 ? -10.634 3.275 19.777 1.00 55.31 192 GLU A CA 1
ATOM 1422 C C . GLU A 1 192 ? -9.862 4.533 19.350 1.00 55.31 192 GLU A C 1
ATOM 1424 O O . GLU A 1 192 ? -9.450 5.354 20.172 1.00 55.31 192 GLU A O 1
ATOM 1429 N N . LYS A 1 193 ? -9.753 4.772 18.043 1.00 50.66 193 LYS A N 1
ATOM 1430 C CA . LYS A 1 193 ? -9.751 6.150 17.562 1.00 50.66 193 LYS A CA 1
ATOM 1431 C C . LYS A 1 193 ? -11.095 6.716 18.010 1.00 50.66 193 LYS A C 1
ATOM 1433 O O . LYS A 1 193 ? -12.106 6.254 17.485 1.00 50.66 193 LYS A O 1
ATOM 1438 N N . GLU A 1 194 ? -11.100 7.617 19.005 1.00 51.84 194 GLU A N 1
ATOM 1439 C CA . GLU A 1 194 ? -12.301 8.296 19.531 1.00 51.84 194 GLU A CA 1
ATOM 1440 C C . GLU A 1 194 ? -13.269 8.518 18.369 1.00 51.84 194 GLU A C 1
ATOM 1442 O O . GLU A 1 194 ? -13.009 9.321 17.462 1.00 51.84 194 GLU A O 1
ATOM 1447 N N . VAL A 1 195 ? -14.343 7.721 18.337 1.00 48.59 195 VAL A N 1
ATOM 1448 C CA . VAL A 1 195 ? -15.383 7.864 17.327 1.00 48.59 195 VAL A CA 1
ATOM 1449 C C . VAL A 1 195 ? -15.815 9.311 17.443 1.00 48.59 195 VAL A C 1
ATOM 1451 O O . VAL A 1 195 ? -16.211 9.736 18.525 1.00 48.59 195 VAL A O 1
ATOM 1454 N N . SER A 1 196 ? -15.705 10.086 16.361 1.00 47.78 196 SER A N 1
ATOM 1455 C CA . SER A 1 196 ? -16.345 11.397 16.281 1.00 47.78 196 SER A CA 1
ATOM 1456 C C . SER A 1 196 ? -17.773 11.221 16.799 1.00 47.78 196 SER A C 1
ATOM 1458 O O . SER A 1 196 ? -18.594 10.586 16.136 1.00 47.78 196 SER A O 1
ATOM 1460 N N . LYS A 1 197 ? -18.045 11.682 18.027 1.00 51.44 197 LYS A N 1
ATOM 1461 C CA . LYS A 1 197 ? -19.359 11.555 18.657 1.00 51.44 197 LYS A CA 1
ATOM 1462 C C . LYS A 1 197 ? -20.291 12.466 17.871 1.00 51.44 197 LYS A C 1
ATOM 1464 O O . LYS A 1 197 ? -20.393 13.659 18.141 1.00 51.44 197 LYS A O 1
ATOM 1469 N N . LYS A 1 198 ? -20.902 11.925 16.817 1.00 54.09 198 LYS A N 1
ATOM 1470 C CA . LYS A 1 198 ? -21.908 12.623 16.022 1.00 54.09 198 LYS A CA 1
ATOM 1471 C C . LYS A 1 198 ? -23.195 12.628 16.834 1.00 54.09 198 LYS A C 1
ATOM 1473 O O . LYS A 1 198 ? -23.910 11.633 16.881 1.00 54.09 198 LYS A O 1
ATOM 1478 N N . PHE A 1 199 ? -23.469 13.744 17.494 1.00 60.88 199 PHE A N 1
ATOM 1479 C CA . PHE A 1 199 ? -24.764 13.999 18.112 1.00 60.88 199 PHE A CA 1
ATOM 1480 C C . PHE A 1 199 ? -25.716 14.528 17.030 1.00 60.88 199 PHE A C 1
ATOM 1482 O O . PHE A 1 199 ? -25.401 15.520 16.374 1.00 60.88 199 PHE A O 1
ATOM 1489 N N . ALA A 1 200 ? -26.851 13.860 16.815 1.00 62.47 200 ALA A N 1
ATOM 1490 C CA . ALA A 1 200 ? -27.892 14.294 15.884 1.00 62.47 200 ALA A CA 1
ATOM 1491 C C . ALA A 1 200 ? -29.197 14.576 16.643 1.00 62.47 200 ALA A C 1
ATOM 1493 O O . ALA A 1 200 ? -29.595 13.788 17.499 1.00 62.47 200 ALA A O 1
ATOM 1494 N N . THR A 1 201 ? -29.860 15.684 16.304 1.00 66.44 201 THR A N 1
ATOM 1495 C CA . THR A 1 201 ? -31.210 16.031 16.777 1.00 66.44 201 THR A CA 1
ATOM 1496 C C . THR A 1 201 ? -32.212 15.721 15.669 1.00 66.44 201 THR A C 1
ATOM 1498 O O . THR A 1 201 ? -31.997 16.116 14.525 1.00 66.44 201 THR A O 1
ATOM 1501 N N . VAL A 1 202 ? -33.303 15.024 15.996 1.00 74.56 202 VAL A N 1
ATOM 1502 C CA . VAL A 1 202 ? -34.385 14.694 15.054 1.00 74.56 202 VAL A CA 1
ATOM 1503 C C . VAL A 1 202 ? -35.502 15.729 15.185 1.00 74.56 202 VAL A C 1
ATOM 1505 O O . VAL A 1 202 ? -35.988 15.961 16.290 1.00 74.56 202 VAL A O 1
ATOM 1508 N N . ILE A 1 203 ? -35.916 16.330 14.066 1.00 76.12 203 ILE A N 1
ATOM 1509 C CA . ILE A 1 203 ? -37.098 17.202 13.988 1.00 76.12 203 ILE A CA 1
ATOM 1510 C C . ILE A 1 203 ? -38.266 16.359 13.446 1.00 76.12 203 ILE A C 1
ATOM 1512 O O . ILE A 1 203 ? -38.135 15.823 12.344 1.00 76.12 203 ILE A O 1
ATOM 1516 N N . PRO A 1 204 ? -39.382 16.201 14.184 1.00 74.75 204 PRO A N 1
ATOM 1517 C CA . PRO A 1 204 ? -40.546 15.458 13.701 1.00 74.75 204 PRO A CA 1
ATOM 1518 C C . PRO A 1 204 ? -41.194 16.129 12.482 1.00 74.75 204 PRO A C 1
ATOM 1520 O O . PRO A 1 204 ? -41.369 17.345 12.460 1.00 74.75 204 PRO A O 1
ATOM 1523 N N . GLU A 1 205 ? -41.612 15.336 11.492 1.00 77.56 205 GLU A N 1
ATOM 1524 C CA . GLU A 1 205 ? -42.280 15.826 10.269 1.00 77.56 205 GLU A CA 1
ATOM 1525 C C . GLU A 1 205 ? -43.646 16.478 10.553 1.00 77.56 205 GLU A C 1
ATOM 1527 O O . GLU A 1 205 ? -44.118 17.320 9.796 1.00 77.56 205 GLU A O 1
ATOM 1532 N N . ASN A 1 206 ? -44.270 16.126 11.677 1.00 81.31 206 ASN A N 1
ATOM 1533 C CA . ASN A 1 206 ? -45.570 16.624 12.116 1.00 81.31 206 ASN A CA 1
ATOM 1534 C C . ASN A 1 206 ? -45.478 17.747 13.166 1.00 81.31 206 ASN A C 1
ATOM 1536 O O . ASN A 1 206 ? -46.433 17.946 13.920 1.00 81.31 206 ASN A O 1
ATOM 1540 N N . ALA A 1 207 ? -44.346 18.455 13.254 1.00 77.88 207 ALA A N 1
ATOM 1541 C CA . ALA A 1 207 ? -44.216 19.591 14.162 1.00 77.88 207 ALA A CA 1
ATOM 1542 C C . ALA A 1 207 ? -45.271 20.672 13.823 1.00 77.88 207 ALA A C 1
ATOM 1544 O O . ALA A 1 207 ? -45.373 21.085 12.666 1.00 77.88 207 ALA A O 1
ATOM 1545 N N . PRO A 1 208 ? -46.068 21.149 14.800 1.00 76.69 208 PRO 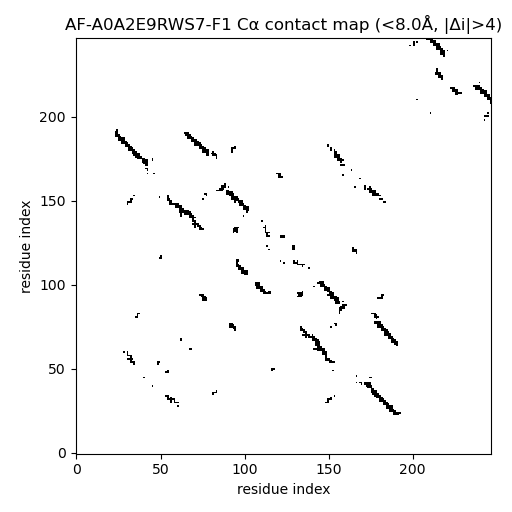A N 1
ATOM 1546 C CA . PRO A 1 208 ? -47.162 22.095 14.556 1.00 76.69 208 PRO A CA 1
ATOM 1547 C C . PRO A 1 208 ? -46.684 23.521 14.217 1.00 76.69 208 PRO A C 1
ATOM 1549 O O . PRO A 1 208 ? -47.504 24.381 13.898 1.00 76.69 208 PRO A O 1
ATOM 1552 N N . GLY A 1 209 ? -45.374 23.779 14.291 1.00 82.38 209 GLY A N 1
ATOM 1553 C CA . GLY A 1 209 ? -44.737 25.066 14.030 1.00 82.38 209 GLY A CA 1
ATOM 1554 C C . GLY A 1 209 ? -43.248 24.919 13.704 1.00 82.38 209 GLY A C 1
ATOM 1555 O O . GLY A 1 209 ? -42.712 23.812 13.632 1.00 82.38 209 GLY A O 1
ATOM 1556 N N . ASN A 1 210 ? -42.573 26.049 13.488 1.00 85.50 210 ASN A N 1
ATOM 1557 C CA . ASN A 1 210 ? -41.149 26.065 13.155 1.00 85.50 210 ASN A CA 1
ATOM 1558 C C . ASN A 1 210 ? -40.299 25.657 14.365 1.00 85.50 210 ASN A C 1
ATOM 1560 O O . ASN A 1 210 ? -40.371 26.296 15.407 1.00 85.50 210 ASN A O 1
ATOM 1564 N N . VAL A 1 211 ? -39.424 24.664 14.198 1.00 81.44 211 VAL A N 1
ATOM 1565 C CA . VAL A 1 211 ? -38.448 24.274 15.226 1.00 81.44 211 VAL A CA 1
ATOM 1566 C C . VAL A 1 211 ? -37.145 25.045 15.022 1.00 81.44 211 VAL A C 1
ATOM 1568 O O . VAL A 1 211 ? -36.512 24.959 13.969 1.00 81.44 211 VAL A O 1
ATOM 1571 N N . SER A 1 212 ? -36.711 25.777 16.046 1.00 84.31 212 SER A N 1
ATOM 1572 C CA . SER A 1 212 ? -35.417 26.461 16.079 1.00 84.31 212 SER A CA 1
ATOM 1573 C C . SER A 1 212 ? -34.324 25.538 16.615 1.00 84.31 212 SER A C 1
ATOM 1575 O O . SER A 1 212 ? -34.476 24.928 17.673 1.00 84.31 212 SER A O 1
ATOM 1577 N N . ILE A 1 213 ? -33.192 25.466 15.911 1.00 84.25 213 ILE A N 1
ATOM 1578 C CA . ILE A 1 213 ? -32.005 24.717 16.341 1.00 84.25 213 ILE A CA 1
ATOM 1579 C C . ILE A 1 213 ? -30.954 25.696 16.857 1.00 84.25 213 ILE A C 1
ATOM 1581 O O . ILE A 1 213 ? -30.466 26.547 16.115 1.00 84.25 213 ILE A O 1
ATOM 1585 N N . ILE A 1 214 ? -30.599 25.565 18.134 1.00 88.00 214 ILE A N 1
ATOM 1586 C CA . ILE A 1 214 ? -29.666 26.456 18.824 1.00 88.00 214 ILE A CA 1
ATOM 1587 C C . ILE A 1 214 ? -28.432 25.652 19.232 1.00 88.00 214 ILE A C 1
ATOM 1589 O O . ILE A 1 214 ? -28.532 24.645 19.937 1.00 88.00 214 ILE A O 1
ATOM 1593 N N . LEU A 1 215 ? -27.257 26.108 18.796 1.00 89.56 215 LEU A N 1
ATOM 1594 C CA . LEU A 1 215 ? -25.975 25.622 19.295 1.00 89.56 215 LEU A CA 1
ATOM 1595 C C . LEU A 1 215 ? -25.648 26.359 20.597 1.00 89.56 215 LEU A C 1
ATOM 1597 O O . LEU A 1 215 ? -25.648 27.589 20.647 1.00 89.56 215 LEU A O 1
ATOM 1601 N N . GLU A 1 216 ? -25.365 25.609 21.654 1.00 89.88 216 GLU A N 1
ATOM 1602 C CA . GLU A 1 216 ? -25.036 26.147 22.971 1.00 89.88 216 GLU A CA 1
ATOM 1603 C C . GLU A 1 216 ? -23.682 25.617 23.446 1.00 89.88 216 GLU A C 1
ATOM 1605 O O . GLU A 1 216 ? -23.282 24.497 23.125 1.00 89.88 216 GLU A O 1
ATOM 1610 N N . GLN A 1 217 ? -22.996 26.418 24.257 1.00 89.12 217 GLN A N 1
ATOM 1611 C CA . GLN A 1 217 ? -21.716 26.084 24.875 1.00 89.12 217 GLN A CA 1
ATOM 1612 C C . GLN A 1 217 ? -21.731 26.349 26.386 1.00 89.12 217 GLN A C 1
ATOM 1614 O O . GLN A 1 217 ? -22.415 27.269 26.854 1.00 89.12 217 GLN A O 1
ATOM 1619 N N . SER A 1 218 ? -20.946 25.575 27.137 1.00 85.75 218 SER A N 1
ATOM 1620 C CA . SER A 1 218 ? -20.846 25.649 28.598 1.00 85.75 218 SER A CA 1
ATOM 1621 C C . SER A 1 218 ? -19.421 25.388 29.110 1.00 85.75 218 SER A C 1
ATOM 1623 O O . SER A 1 218 ? -18.609 24.716 28.466 1.00 85.75 218 SER A O 1
ATOM 1625 N N . THR A 1 219 ? -19.120 25.936 30.288 1.00 86.44 219 THR A N 1
ATOM 1626 C CA . THR A 1 219 ? -17.900 25.678 31.075 1.00 86.44 219 THR A CA 1
ATOM 1627 C C . THR A 1 219 ? -18.117 24.680 32.206 1.00 86.44 219 THR A C 1
ATOM 1629 O O . THR A 1 219 ? -17.152 24.082 32.667 1.00 86.44 219 THR A O 1
ATOM 1632 N N . ASP A 1 220 ? -19.359 24.512 32.657 1.00 83.19 220 ASP A N 1
ATOM 1633 C CA . ASP A 1 220 ? -19.714 23.813 33.898 1.00 83.19 220 ASP A CA 1
ATOM 1634 C C . ASP A 1 220 ? -20.835 22.774 33.717 1.00 83.19 220 ASP A C 1
ATOM 1636 O O . ASP A 1 220 ? -21.257 22.164 34.693 1.00 83.19 220 ASP A O 1
ATOM 1640 N N . LEU A 1 221 ? -21.315 22.568 32.480 1.00 83.38 221 LEU A N 1
ATOM 1641 C CA . LEU A 1 221 ? -22.465 21.727 32.106 1.00 83.38 221 LEU A CA 1
ATOM 1642 C C . LEU A 1 221 ? -23.818 22.176 32.690 1.00 83.38 221 LEU A C 1
ATOM 1644 O O . LEU A 1 221 ? -24.840 21.542 32.417 1.00 83.38 221 LEU A O 1
ATOM 1648 N N . ILE A 1 222 ? -23.853 23.289 33.423 1.00 84.69 222 ILE A N 1
ATOM 1649 C CA . ILE A 1 222 ? -25.040 23.820 34.101 1.00 84.69 222 ILE A CA 1
ATOM 1650 C C . ILE A 1 222 ? -25.525 25.072 33.372 1.00 84.69 222 ILE A C 1
ATOM 1652 O O . ILE A 1 222 ? -26.683 25.154 32.966 1.00 84.69 222 ILE A O 1
ATOM 1656 N N . ASN A 1 223 ? -24.625 26.028 33.155 1.00 87.62 223 ASN A N 1
ATOM 1657 C CA . ASN A 1 223 ? -24.908 27.297 32.509 1.00 87.62 223 ASN A CA 1
ATOM 1658 C C . ASN A 1 223 ? -24.581 27.199 31.017 1.00 87.62 223 ASN A C 1
ATOM 1660 O O . ASN A 1 223 ? -23.425 27.017 30.624 1.00 87.62 223 ASN A O 1
ATOM 1664 N N . TRP A 1 224 ? -25.612 27.322 30.181 1.00 91.69 224 TRP A N 1
ATOM 1665 C CA . TRP A 1 224 ? -25.512 27.194 28.728 1.00 91.69 224 TRP A CA 1
ATOM 1666 C C . TRP A 1 224 ? -25.751 28.542 28.057 1.00 91.69 224 TRP A C 1
ATOM 1668 O O . TRP A 1 224 ? -26.708 29.246 28.365 1.00 91.69 224 TRP A O 1
ATOM 1678 N N . THR A 1 225 ? -24.866 28.900 27.129 1.00 92.31 225 THR A N 1
ATOM 1679 C CA . THR A 1 225 ? -24.954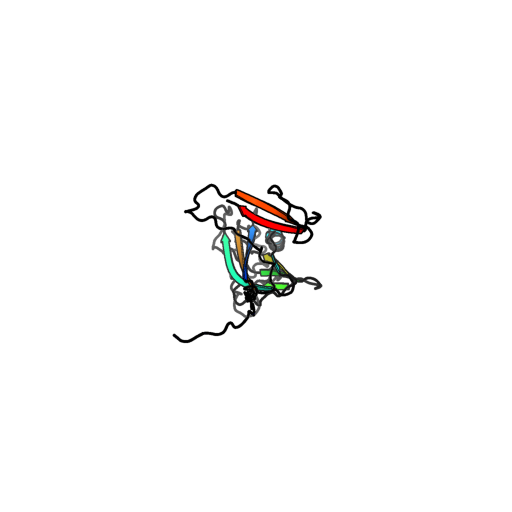 30.149 26.359 1.00 92.31 225 THR A CA 1
ATOM 1680 C C . THR A 1 225 ? -24.982 29.835 24.874 1.00 92.31 225 THR A C 1
ATOM 1682 O O . THR A 1 225 ? -24.188 29.012 24.416 1.00 92.31 225 THR A O 1
ATOM 1685 N N . ALA A 1 226 ? -25.878 30.480 24.126 1.00 91.75 226 ALA A N 1
ATOM 1686 C CA . ALA A 1 226 ? -25.951 30.322 22.678 1.00 91.75 226 ALA A CA 1
ATOM 1687 C C . ALA A 1 226 ? -24.635 30.752 22.009 1.00 91.75 226 ALA A C 1
ATOM 1689 O O . ALA A 1 226 ? -23.940 31.660 22.479 1.00 91.75 226 ALA A O 1
ATOM 1690 N N . VAL A 1 227 ? -24.285 30.089 20.913 1.00 90.25 227 VAL A N 1
ATOM 1691 C CA . VAL A 1 227 ? -23.096 30.396 20.121 1.00 90.25 227 VAL A CA 1
ATOM 1692 C C . VAL A 1 227 ? -23.362 30.148 18.643 1.00 90.25 227 VAL A C 1
ATOM 1694 O O . VAL A 1 227 ? -24.142 29.274 18.272 1.00 90.25 227 VAL A O 1
ATOM 1697 N N . ASN A 1 228 ? -22.704 30.931 17.792 1.00 90.25 228 ASN A N 1
ATOM 1698 C CA . ASN A 1 228 ? -22.800 30.757 16.350 1.00 90.25 228 ASN A CA 1
ATOM 1699 C C . ASN A 1 228 ? -22.069 29.476 15.912 1.00 90.25 228 ASN A C 1
ATOM 1701 O O . ASN A 1 228 ? -21.006 29.172 16.460 1.00 90.25 228 ASN A O 1
ATOM 1705 N N . PRO A 1 229 ? -22.586 28.742 14.913 1.00 87.19 229 PRO A N 1
ATOM 1706 C CA . PRO A 1 229 ? -21.858 27.643 14.289 1.00 87.19 229 PRO A CA 1
ATOM 1707 C C . PRO A 1 229 ? -20.503 28.103 13.737 1.00 87.19 229 PRO A C 1
ATOM 1709 O O . PRO A 1 229 ? -20.395 29.189 13.166 1.00 87.19 229 PRO A O 1
ATOM 1712 N N . GLY A 1 230 ? -19.470 27.276 13.886 1.00 84.81 230 GLY A N 1
ATOM 1713 C CA . GLY A 1 230 ? -18.124 27.596 13.417 1.00 84.81 230 GLY A CA 1
ATOM 1714 C C . GLY A 1 230 ? -17.064 26.622 13.926 1.00 84.81 230 GLY A C 1
ATOM 1715 O O . GLY A 1 230 ? -17.380 25.601 14.537 1.00 84.81 230 GLY A O 1
ATOM 1716 N N . SER A 1 231 ? -15.799 26.952 13.667 1.00 81.75 231 SER A N 1
ATOM 1717 C CA . SER A 1 231 ? -14.640 26.196 14.150 1.00 81.75 231 SER A CA 1
ATOM 1718 C C . SER A 1 231 ? -14.161 26.757 15.486 1.00 81.75 231 SER A C 1
ATOM 1720 O O . SER A 1 231 ? -13.865 27.947 15.588 1.00 81.75 231 SER A O 1
ATOM 1722 N N . PHE A 1 232 ? -14.033 25.898 16.495 1.00 79.88 232 PHE A N 1
ATOM 1723 C CA . PHE A 1 232 ? -13.566 26.282 17.828 1.00 79.88 232 PHE A CA 1
ATOM 1724 C C . PHE A 1 232 ? -12.174 25.688 18.080 1.00 79.88 232 PHE A C 1
ATOM 1726 O O . PHE A 1 232 ? -12.031 24.465 18.038 1.00 79.88 232 PHE A O 1
ATOM 1733 N N . PRO A 1 233 ? -11.131 26.505 18.323 1.00 76.19 233 PRO A N 1
ATOM 1734 C CA . PRO A 1 233 ? -9.806 25.983 18.636 1.00 76.19 233 PRO A CA 1
ATOM 1735 C C . PRO A 1 233 ? -9.796 25.287 20.010 1.00 76.19 233 PRO A C 1
ATOM 1737 O O . PRO A 1 233 ? -10.575 25.673 20.889 1.00 76.19 233 PRO A O 1
ATOM 1740 N N . PRO A 1 234 ? -8.871 24.339 20.259 1.00 65.19 234 PRO A N 1
ATOM 1741 C CA . PRO A 1 234 ? -8.752 23.644 21.549 1.00 65.19 234 PRO A CA 1
ATOM 1742 C C . PRO A 1 234 ? -8.527 24.570 22.758 1.00 65.19 234 PRO A C 1
ATOM 1744 O O . PRO A 1 234 ? -8.798 24.191 23.893 1.00 65.19 234 PRO A O 1
ATOM 1747 N N . SER A 1 235 ? -8.046 25.795 22.524 1.00 74.19 235 SER A N 1
ATOM 1748 C CA . SER A 1 235 ? -7.852 26.836 23.540 1.00 74.19 235 SER A CA 1
ATOM 1749 C C . SER A 1 235 ? -9.140 27.567 23.947 1.00 74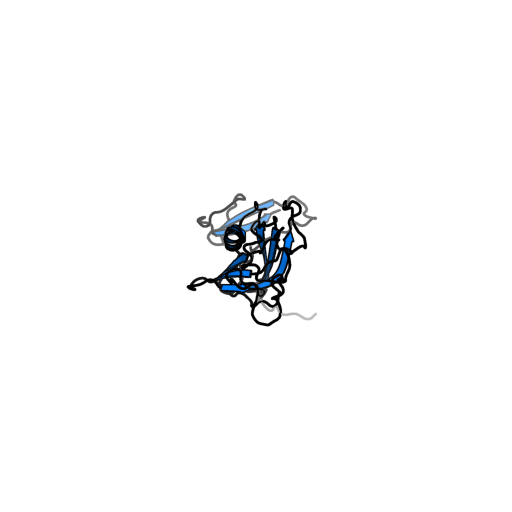.19 235 SER A C 1
ATOM 1751 O O . SER A 1 235 ? -9.100 28.419 24.836 1.00 74.19 235 SER A O 1
ATOM 1753 N N . THR A 1 236 ? -10.285 27.262 23.327 1.00 73.69 236 THR A N 1
ATOM 1754 C CA . THR A 1 236 ? -11.571 27.884 23.672 1.00 73.69 236 THR A CA 1
ATOM 1755 C C . THR A 1 236 ? -11.949 27.518 25.110 1.00 73.69 236 THR A C 1
ATOM 1757 O O . THR A 1 236 ? -12.122 26.348 25.443 1.00 73.69 236 THR A O 1
ATOM 1760 N N . ALA A 1 237 ? -12.098 28.524 25.979 1.00 61.31 237 ALA A N 1
ATOM 1761 C CA . ALA A 1 237 ? -12.356 28.334 27.412 1.00 61.31 237 ALA A CA 1
ATOM 1762 C C . ALA A 1 237 ? -13.665 27.575 27.726 1.00 61.31 237 ALA A C 1
ATOM 1764 O O . ALA A 1 237 ? -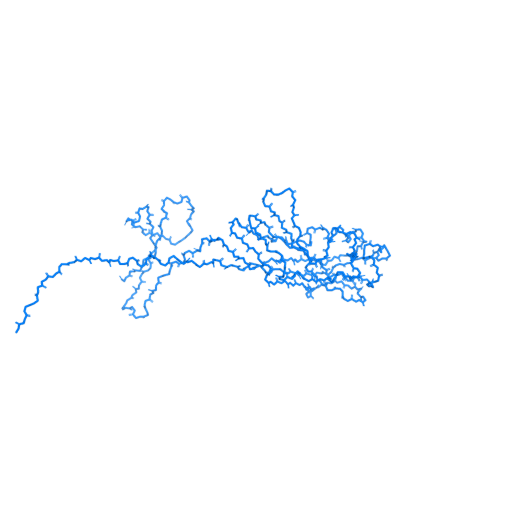13.825 27.049 28.826 1.00 61.31 237 ALA A O 1
ATOM 1765 N N . LYS A 1 238 ? -14.593 27.494 26.766 1.00 63.59 238 LYS A N 1
ATOM 1766 C CA . LYS A 1 238 ? -15.872 26.782 26.868 1.00 63.59 238 LYS A CA 1
ATOM 1767 C C . LYS A 1 238 ? -15.740 25.424 26.171 1.00 63.59 238 LYS A C 1
ATOM 1769 O O . LYS A 1 238 ? -15.603 25.367 24.953 1.00 63.59 238 LYS A O 1
ATOM 1774 N N . ARG A 1 239 ? -15.700 24.347 26.963 1.00 68.44 239 ARG A N 1
ATOM 1775 C CA . ARG A 1 239 ? -15.262 23.001 26.532 1.00 68.44 239 ARG A CA 1
ATOM 1776 C C . ARG A 1 239 ? -16.400 22.063 26.141 1.00 68.44 239 ARG A C 1
ATOM 1778 O O . ARG A 1 239 ? -16.146 21.036 25.520 1.00 68.44 239 ARG A O 1
ATOM 1785 N N . PHE A 1 240 ? -17.635 22.395 26.506 1.00 82.50 240 PHE A N 1
ATOM 1786 C CA . PHE A 1 240 ? -18.795 21.560 26.224 1.00 82.50 240 PHE A CA 1
ATOM 1787 C C . PHE A 1 240 ? -19.718 22.259 25.242 1.00 82.50 240 PHE A C 1
ATOM 1789 O O . PHE A 1 240 ? -20.034 23.433 25.424 1.00 82.50 240 PHE A O 1
ATOM 1796 N N . PHE A 1 241 ? -20.173 21.515 24.240 1.00 86.12 241 PHE A N 1
ATOM 1797 C CA . PHE A 1 241 ? -21.131 21.966 23.239 1.00 86.12 241 PHE A CA 1
ATOM 1798 C C . PHE A 1 241 ? -22.337 21.034 23.245 1.00 86.12 241 PHE A C 1
ATOM 1800 O O . PHE A 1 241 ? -22.191 19.827 23.444 1.00 86.12 241 PHE A O 1
ATOM 1807 N N . ARG A 1 242 ? -23.524 21.585 23.001 1.00 86.06 242 ARG A N 1
ATOM 1808 C CA . ARG A 1 242 ? -24.732 20.804 22.726 1.00 86.06 242 ARG A CA 1
ATOM 1809 C C . ARG A 1 242 ? -25.593 21.508 21.690 1.00 86.06 242 ARG A C 1
ATOM 1811 O O . ARG A 1 242 ? -25.546 22.728 21.557 1.00 86.06 242 ARG A O 1
ATOM 1818 N N . VAL A 1 243 ? -26.415 20.730 21.001 1.00 85.19 243 VAL A N 1
ATOM 1819 C CA . VAL A 1 243 ? -27.460 21.236 20.110 1.00 85.19 243 VAL A CA 1
ATOM 1820 C C . VAL A 1 243 ? -28.799 21.053 20.813 1.00 85.19 243 VAL A C 1
ATOM 1822 O O . VAL A 1 243 ? -29.099 19.958 21.286 1.00 85.19 243 VAL A O 1
ATOM 1825 N N . ARG A 1 244 ? -29.598 22.118 20.898 1.00 85.12 244 ARG A N 1
ATOM 1826 C CA . ARG A 1 244 ? -30.943 22.095 21.481 1.00 85.12 244 ARG A CA 1
ATOM 1827 C C . ARG A 1 244 ? -31.966 22.512 20.432 1.00 85.12 244 ARG A C 1
ATOM 1829 O O . ARG A 1 244 ? -31.779 23.519 19.755 1.00 85.12 244 ARG A O 1
ATOM 1836 N N . SER A 1 245 ? -33.048 21.751 20.321 1.00 80.50 245 SER A N 1
ATOM 1837 C CA . SER A 1 245 ? -34.251 22.150 19.591 1.00 80.50 245 SER A CA 1
ATOM 1838 C C . SER A 1 245 ? -35.206 22.906 20.515 1.00 80.50 245 SER A C 1
ATOM 1840 O O . SER A 1 245 ? -35.333 22.567 21.694 1.00 80.50 245 SER A O 1
ATOM 1842 N N . GLN A 1 246 ? -35.871 23.925 19.985 1.00 79.44 246 GLN A N 1
ATOM 1843 C CA . GLN A 1 246 ? -36.917 24.681 20.666 1.00 79.44 246 GLN A CA 1
ATOM 1844 C C . GLN A 1 246 ? -38.068 24.945 19.695 1.00 79.44 246 GLN A C 1
ATOM 1846 O O . GLN A 1 246 ? -37.820 25.334 18.555 1.00 79.44 246 GLN A O 1
ATOM 1851 N N . GLU A 1 247 ? -39.292 24.719 20.160 1.00 69.19 247 GLU A N 1
ATOM 1852 C CA . GLU A 1 247 ? -40.533 25.119 19.483 1.00 69.19 247 GLU A CA 1
ATOM 1853 C C . GLU A 1 247 ? -40.875 26.588 19.769 1.00 69.19 247 GLU A C 1
ATOM 1855 O O . GLU A 1 247 ? -40.552 27.069 20.886 1.00 69.19 247 GLU A O 1
#

Solvent-accessible surface area (backbone atoms only — not comparable to full-atom values): 14950 Å² total; per-residue (Å²): 138,83,87,80,84,91,80,80,89,79,88,75,80,74,69,95,76,74,81,74,74,85,62,76,44,68,49,77,50,71,47,56,30,65,37,69,56,45,71,76,29,38,55,71,54,48,54,51,49,62,72,32,71,64,28,35,26,90,50,69,46,81,32,52,68,61,25,36,36,31,52,64,47,55,40,41,35,68,42,99,81,44,71,58,82,70,62,93,55,91,51,72,23,29,23,27,34,39,41,34,41,45,75,92,56,100,65,67,48,72,51,62,46,66,57,59,86,86,51,81,56,68,58,56,89,76,89,50,72,51,67,89,38,47,44,56,60,84,53,81,64,48,64,30,47,26,39,40,32,41,32,44,46,56,18,38,27,43,72,74,70,97,84,61,56,77,76,74,50,72,86,56,50,57,33,34,34,25,14,14,38,28,40,38,31,30,42,30,41,39,57,74,70,77,68,82,83,80,81,80,85,86,80,68,95,80,57,94,63,76,70,46,80,44,43,30,37,18,77,75,86,73,62,72,41,81,50,80,91,80,89,78,62,94,81,48,85,56,78,43,75,50,79,45,80,44,118

Foldseek 3Di:
DDDDDDDDDDDDPPPPPPCPPPPFDKDKDKFKAKAAKDFWAFLVVVLVCQVDCSQKTPDKDFAAAFKKKFFPDKDKAFDPPWDDAAAPDWDGKEFFWKWKAAPPDPDIDIFGLPDDSPDQFCDPPPPDRSPRHHDDRPTDMDHDRIMIMTGMDAIKNQQPDPPDRSSPCSVSGTIIGTTMMMMTMITMTTDDPPPPPDDDDDDDPPPPDDKDKFKWFAQPVPDIDTDDDDDDDPPPNTDDIDIDIDD

Sequence (247 aa):
MKNFPPAFLTAAALSLAGFANLGFAERYETVIVKTDDTASMNNAAAVAYLKSNACISTQSIEIPTGEVAYVFASGAVARPNATSQHTYNPSVAFLPSILVDVDGLDSNQTINSGWDIHSSNWNISTGTSPACSNISSGVQPVAGPASIRIQIKPESGRATNFGGNYWSRSDAGNWDFKASEAYVTFRIVGSEKEVSKKFATVIPENAPGNVSIILEQSTDLINWTAVNPGSFPPSTAKRFFRVRSQE